Protein AF-A0A8B6XT94-F1 (afdb_monomer)

Secondary structure (DSSP, 8-state):
-----------HHHHHS-HHHHHHHHHHTT-HHHHHHHHHT-S-HHHHHHHHHHHHHHH-HHHHHHHHHHHHHTT---THHHHHHHHHHHHHHHHT-GGGGTTSHHHHHHHHHHHHTT--HHHHHHHHHTT-HHHHHHHHHHHHHH-TTSHHHHHHHTT--HHHHHHHHHHHTT-HHHHGGGTTTT---SS-TTTTTSSS---------------

pLDDT: mean 80.38, std 21.32, range [24.98, 96.88]

Nearest PDB structures (foldseek):
  7qpg-assembly1_S  TM=8.613E-01  e=1.460E-02  Homo sapiens
  7pnw-assembly1_R  TM=6.769E-01  e=3.705E-03  Mus musculus
  6nf8-assembly1_a  TM=6.973E-01  e=1.000E-02  Bos taurus
  8oir-assembly1_AR  TM=6.091E-01  e=3.534E-03  Homo sapiens
  5aj4-assembly1_Aa  TM=8.090E-01  e=3.263E-02  Sus scrofa

Solvent-accessible surface area (backbone atoms only — not comparable to full-atom values): 13016 Å² total; per-residue (Å²): 135,85,82,77,76,82,75,77,89,70,59,71,68,63,73,73,66,46,38,71,59,52,20,52,53,29,43,76,71,69,39,51,69,60,15,51,55,36,34,69,66,42,82,54,62,67,60,28,50,54,51,52,53,49,48,42,71,75,66,34,66,62,55,56,52,52,50,49,50,51,39,48,76,72,65,53,86,54,82,59,51,62,63,48,54,51,49,53,42,50,49,32,53,75,70,68,44,60,72,80,34,63,96,43,79,62,37,60,55,38,52,58,48,27,48,78,66,72,57,42,63,55,60,42,51,52,32,37,76,68,68,38,52,69,59,34,31,51,52,46,54,52,44,22,71,76,34,63,82,38,72,47,24,47,41,42,74,74,65,44,54,58,68,59,32,40,50,51,46,27,52,77,70,68,44,43,81,84,46,54,83,70,43,74,85,76,57,75,81,88,62,74,87,71,69,83,78,73,75,79,91,83,78,91,75,86,86,90,80,90,83,83,83,89,132

Radius of gyration: 23.68 Å; Cα contacts (8 Å, |Δi|>4): 136; chains: 1; bounding box: 64×61×61 Å

Mean predicted aligned error: 11.34 Å

Sequence (215 aa):
MSAFSPVPFICPVILDIGLPEIADVMKNTGLFIQAIICIKLIPDQILRKKKIERLLDEIGIEVILAKVEKDREQGIMDGHLGAIEEEVYNYVNKHNLFVSLNGSAHFDKMIGYLIRSQKINNLLLKTITSGNLKNAVELITLYASFYPKSLVAQKINEGLDAKHALLVYLQEQGLLAETKKYFTSHFKPDCDETSLIEGSFNNNNSHLFNLTETR

Structure (mmCIF, N/CA/C/O backbone):
data_AF-A0A8B6XT94-F1
#
_entry.id   AF-A0A8B6XT94-F1
#
loop_
_atom_site.group_PDB
_atom_site.id
_atom_site.type_symbol
_atom_site.label_atom_id
_atom_site.label_alt_id
_atom_site.label_comp_id
_atom_site.label_asym_id
_atom_site.label_entity_id
_atom_site.label_seq_id
_atom_site.pdbx_PDB_ins_code
_atom_site.Cartn_x
_atom_site.Cartn_y
_atom_site.Cartn_z
_atom_site.occupancy
_atom_site.B_iso_or_equiv
_atom_site.auth_seq_id
_atom_site.auth_comp_id
_atom_site.auth_asym_id
_atom_site.auth_atom_id
_atom_site.pdbx_PDB_model_num
ATOM 1 N N . MET A 1 1 ? -17.865 26.194 -9.252 1.00 36.84 1 MET A N 1
ATOM 2 C CA . MET A 1 1 ? -16.605 26.525 -9.952 1.00 36.84 1 MET A CA 1
ATOM 3 C C . MET A 1 1 ? -15.776 25.254 -10.008 1.00 36.84 1 MET A C 1
ATOM 5 O O . MET A 1 1 ? -15.329 24.788 -8.971 1.00 36.84 1 MET A O 1
ATOM 9 N N . SER A 1 2 ? -15.705 24.614 -11.174 1.00 36.41 2 SER A N 1
ATOM 10 C CA . SER A 1 2 ? -14.974 23.360 -11.375 1.00 36.41 2 SER A CA 1
ATOM 11 C C . SER A 1 2 ? -13.473 23.636 -11.420 1.00 36.41 2 SER A C 1
ATOM 13 O O . SER A 1 2 ? -13.008 24.368 -12.294 1.00 36.41 2 SER A O 1
ATOM 15 N N . ALA A 1 3 ? -12.721 23.058 -10.486 1.00 40.03 3 ALA A N 1
ATOM 16 C CA . ALA A 1 3 ? -11.268 23.066 -10.529 1.00 40.03 3 ALA A CA 1
ATOM 17 C C . ALA A 1 3 ? -10.806 22.206 -11.716 1.00 40.03 3 ALA A C 1
ATOM 19 O O . ALA A 1 3 ? -10.917 20.981 -11.688 1.00 40.03 3 ALA A O 1
ATOM 20 N N . PHE A 1 4 ? -10.321 22.852 -12.777 1.00 42.19 4 PHE A N 1
ATOM 21 C CA . PHE A 1 4 ? -9.558 22.172 -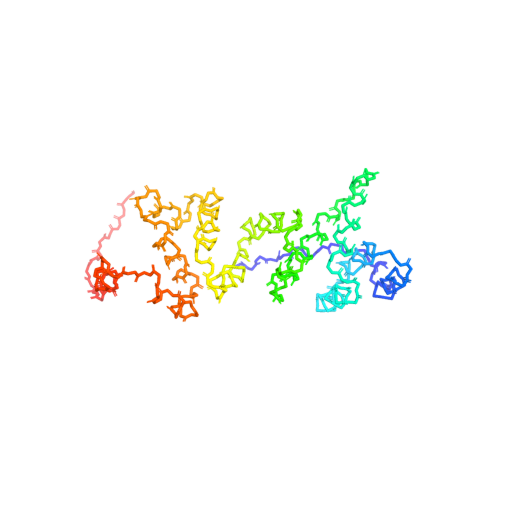13.816 1.00 42.19 4 PHE A CA 1
ATOM 22 C C . PHE A 1 4 ? -8.244 21.703 -13.191 1.00 42.19 4 PHE A C 1
ATOM 24 O O . PHE A 1 4 ? -7.403 22.513 -12.803 1.00 42.19 4 PHE A O 1
ATOM 31 N N . SER A 1 5 ? -8.087 20.387 -13.059 1.00 38.12 5 SER A N 1
ATOM 32 C CA . SER A 1 5 ? -6.786 19.789 -12.779 1.00 38.12 5 SER A CA 1
ATOM 33 C C . SER A 1 5 ? -5.865 20.103 -13.967 1.00 38.12 5 SER A C 1
ATOM 35 O O . SER A 1 5 ? -6.271 19.854 -15.107 1.00 38.12 5 SER A O 1
ATOM 37 N N . PRO A 1 6 ? -4.673 20.689 -13.755 1.00 43.44 6 PRO A N 1
ATOM 38 C CA . PRO A 1 6 ? -3.757 20.965 -14.849 1.00 43.44 6 PRO A CA 1
ATOM 39 C C . PRO A 1 6 ? -3.317 19.635 -15.460 1.00 43.44 6 PRO A C 1
ATOM 41 O O . PRO A 1 6 ? -2.676 18.815 -14.803 1.00 43.44 6 PRO A O 1
ATOM 44 N N . VAL A 1 7 ? -3.683 19.413 -16.724 1.00 52.72 7 VAL A N 1
ATOM 45 C CA . VAL A 1 7 ? -3.135 18.308 -17.510 1.00 52.72 7 VAL A CA 1
ATOM 46 C C . VAL A 1 7 ? -1.630 18.570 -17.617 1.00 52.72 7 VAL A C 1
ATOM 48 O O . VAL A 1 7 ? -1.251 19.661 -18.051 1.00 52.72 7 VAL A O 1
ATOM 51 N N . PRO A 1 8 ? -0.757 17.643 -17.187 1.00 56.25 8 PRO A N 1
ATOM 52 C CA . PRO A 1 8 ? 0.677 17.834 -17.344 1.00 56.25 8 PRO A CA 1
ATOM 53 C C . PRO A 1 8 ? 0.980 18.049 -18.831 1.00 56.25 8 PRO A C 1
ATOM 55 O O . PRO A 1 8 ? 0.456 17.326 -19.679 1.00 56.25 8 PRO A O 1
ATOM 58 N N . PHE A 1 9 ? 1.793 19.059 -19.154 1.00 52.97 9 PHE A N 1
ATOM 59 C CA . PHE A 1 9 ? 2.273 19.289 -20.517 1.00 52.97 9 PHE A CA 1
ATOM 60 C C . PHE A 1 9 ? 3.127 18.088 -20.941 1.00 52.97 9 PHE A C 1
ATOM 62 O O . PHE A 1 9 ? 4.313 18.008 -20.629 1.00 52.97 9 PHE A O 1
ATOM 69 N N . ILE A 1 10 ? 2.510 17.120 -21.617 1.00 63.28 10 ILE A N 1
ATOM 70 C CA . ILE A 1 10 ? 3.210 15.986 -22.215 1.00 63.28 10 ILE A CA 1
ATOM 71 C C . ILE A 1 10 ? 3.765 16.467 -23.556 1.00 63.28 10 ILE A C 1
ATOM 73 O O . ILE A 1 10 ? 3.026 16.991 -24.389 1.00 63.28 10 ILE A O 1
ATOM 77 N N . CYS A 1 11 ? 5.079 16.327 -23.746 1.00 67.56 11 CYS A N 1
ATOM 78 C CA . CYS A 1 11 ? 5.745 16.673 -24.998 1.00 67.56 11 CYS A CA 1
ATOM 79 C C . CYS A 1 11 ? 5.080 15.914 -26.164 1.00 67.56 11 CYS A C 1
ATOM 81 O O . CYS A 1 11 ? 4.986 14.689 -26.076 1.00 67.56 11 CYS A O 1
ATOM 83 N N . PRO A 1 12 ? 4.660 16.584 -27.255 1.00 68.44 12 PRO A N 1
ATOM 84 C CA . PRO A 1 12 ? 4.011 15.926 -28.393 1.00 68.44 12 PRO A CA 1
ATOM 85 C C . PRO A 1 12 ? 4.815 14.745 -28.950 1.00 68.44 12 PRO A C 1
ATOM 87 O O . PRO A 1 12 ? 4.248 13.713 -29.276 1.00 68.44 12 PRO A O 1
ATOM 90 N N . VAL A 1 13 ? 6.148 14.842 -28.930 1.00 70.06 13 VAL A N 1
ATOM 91 C CA . VAL A 1 13 ? 7.054 13.769 -29.370 1.00 70.06 13 VAL A CA 1
ATOM 92 C C . VAL A 1 13 ? 6.877 12.483 -28.550 1.00 70.06 13 VAL A C 1
ATOM 94 O O . VAL A 1 13 ? 6.977 11.388 -29.088 1.00 70.06 13 VAL A O 1
ATOM 97 N N . ILE A 1 14 ? 6.577 12.587 -27.252 1.00 67.19 14 ILE A N 1
ATOM 98 C CA . ILE A 1 14 ? 6.359 11.422 -26.378 1.00 67.19 14 ILE A CA 1
ATOM 99 C C . ILE A 1 14 ? 5.066 10.680 -26.755 1.00 67.19 14 ILE A C 1
ATOM 101 O O . ILE A 1 14 ? 4.984 9.467 -26.564 1.00 67.19 14 ILE A O 1
ATOM 105 N N . LEU A 1 15 ? 4.076 11.382 -27.317 1.00 67.25 15 LEU A N 1
ATOM 106 C CA . LEU A 1 15 ? 2.819 10.783 -27.772 1.00 67.25 15 LEU A CA 1
ATOM 107 C C . LEU A 1 15 ? 3.019 9.902 -29.015 1.00 67.25 15 LEU A C 1
ATOM 109 O O . LEU A 1 15 ? 2.330 8.894 -29.152 1.00 67.25 15 LEU A O 1
ATOM 113 N N . ASP A 1 16 ? 3.998 10.236 -29.859 1.00 69.88 16 ASP A N 1
ATOM 114 C CA . ASP A 1 16 ? 4.249 9.564 -31.143 1.00 69.88 16 ASP A CA 1
ATOM 115 C C . ASP A 1 16 ? 5.273 8.414 -31.057 1.00 69.88 16 ASP A C 1
ATOM 117 O O . ASP A 1 16 ? 5.429 7.638 -31.996 1.00 69.88 16 ASP A O 1
ATOM 121 N N . ILE A 1 17 ? 5.980 8.279 -29.931 1.00 79.25 17 ILE A N 1
ATOM 122 C CA . ILE A 1 17 ? 7.127 7.367 -29.770 1.00 79.25 17 ILE A CA 1
ATOM 123 C C . ILE A 1 17 ? 6.737 5.884 -29.575 1.00 79.25 17 ILE A C 1
ATOM 125 O O . ILE A 1 17 ? 7.600 5.010 -29.653 1.00 79.25 17 ILE A O 1
ATOM 129 N N . GLY A 1 18 ? 5.462 5.567 -29.327 1.00 85.12 18 GLY A N 1
ATOM 130 C CA . GLY A 1 18 ? 5.051 4.189 -29.016 1.00 85.12 18 GLY A CA 1
ATOM 131 C C . GLY A 1 18 ? 5.562 3.729 -27.644 1.00 85.12 18 GLY A C 1
ATOM 132 O O . GLY A 1 18 ? 6.250 2.717 -27.502 1.00 85.12 18 GLY A O 1
ATOM 133 N N . LEU A 1 19 ? 5.258 4.507 -26.595 1.00 89.50 19 LEU A N 1
ATOM 134 C CA . LEU A 1 19 ? 5.614 4.166 -25.209 1.00 89.50 19 LEU A CA 1
ATOM 135 C C . LEU A 1 19 ? 5.183 2.750 -24.778 1.00 89.50 19 LEU A C 1
ATOM 137 O O . LEU A 1 19 ? 5.962 2.100 -24.073 1.00 89.50 19 LEU A O 1
ATOM 141 N N . PRO A 1 20 ? 3.984 2.248 -25.150 1.00 89.69 20 PRO A N 1
ATOM 142 C CA . PRO A 1 20 ? 3.590 0.884 -24.823 1.00 89.69 20 PRO A CA 1
ATOM 143 C C . PRO A 1 20 ? 4.570 -0.168 -25.349 1.00 89.69 20 PRO A C 1
ATOM 145 O O . PRO A 1 20 ? 4.887 -1.102 -24.613 1.00 89.69 20 PRO A O 1
ATOM 148 N N . GLU A 1 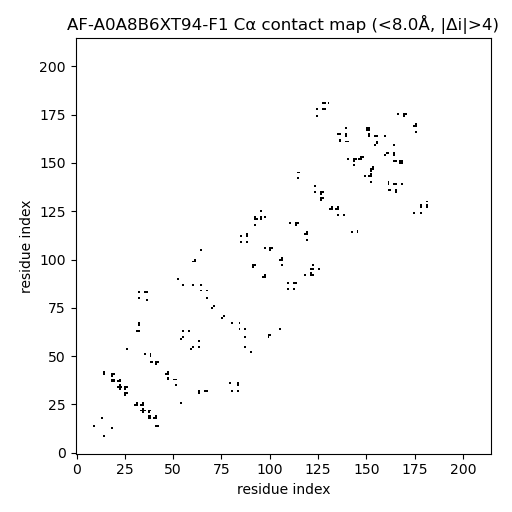21 ? 5.033 -0.022 -26.586 1.00 91.19 21 GLU A N 1
ATOM 149 C CA . GLU A 1 21 ? 5.930 -0.952 -27.269 1.00 91.19 21 GLU A CA 1
ATOM 150 C C . GLU A 1 21 ? 7.338 -0.879 -26.673 1.00 91.19 21 GLU A C 1
ATOM 152 O O . GLU A 1 21 ? 7.949 -1.909 -26.389 1.00 91.19 21 GLU A O 1
ATOM 157 N N . ILE A 1 22 ? 7.829 0.333 -26.396 1.00 91.69 22 ILE A N 1
ATOM 158 C CA . ILE A 1 22 ? 9.127 0.540 -25.738 1.00 91.69 22 ILE A CA 1
ATOM 159 C C . ILE A 1 22 ? 9.145 -0.099 -24.353 1.00 91.69 22 ILE A C 1
ATOM 161 O O . ILE A 1 22 ? 10.112 -0.777 -24.002 1.00 91.69 22 ILE A O 1
ATOM 165 N N . ALA A 1 23 ? 8.074 0.072 -23.577 1.00 92.38 23 ALA A N 1
ATOM 166 C CA . ALA A 1 23 ? 7.968 -0.556 -22.269 1.00 92.38 23 ALA A CA 1
ATOM 167 C C . ALA A 1 23 ? 8.015 -2.088 -22.359 1.00 92.38 23 ALA A C 1
ATOM 169 O O . ALA A 1 23 ? 8.659 -2.726 -21.527 1.00 92.38 23 ALA A O 1
ATOM 170 N N . ASP A 1 24 ? 7.383 -2.684 -23.376 1.00 91.19 24 ASP A N 1
ATOM 171 C CA . ASP A 1 24 ? 7.423 -4.134 -23.581 1.00 91.19 24 ASP A CA 1
ATOM 172 C C . ASP A 1 24 ? 8.838 -4.607 -23.960 1.00 91.19 24 ASP A C 1
ATOM 174 O O . ASP A 1 24 ? 9.301 -5.625 -23.443 1.00 91.19 24 ASP A O 1
ATOM 178 N N . VAL A 1 25 ? 9.565 -3.849 -24.790 1.00 92.88 25 VAL A N 1
ATOM 179 C CA . VAL A 1 25 ? 10.976 -4.132 -25.108 1.00 92.88 25 VAL A CA 1
ATOM 180 C C . VAL A 1 25 ? 11.849 -4.046 -23.855 1.00 92.88 25 VAL A C 1
ATOM 182 O O . VAL A 1 25 ? 12.619 -4.966 -23.590 1.00 92.88 25 VAL A O 1
ATOM 185 N N . MET A 1 26 ? 11.708 -2.985 -23.055 1.00 92.88 26 MET A N 1
ATOM 186 C CA . MET A 1 26 ? 12.453 -2.807 -21.802 1.00 92.88 26 MET A CA 1
ATOM 187 C C . MET A 1 26 ? 12.161 -3.919 -20.794 1.00 92.88 26 MET A C 1
ATOM 189 O O . MET A 1 26 ? 13.074 -4.444 -20.161 1.00 92.88 26 MET A O 1
ATOM 193 N N . LYS A 1 27 ? 10.896 -4.333 -20.675 1.00 92.56 27 LYS A N 1
ATOM 194 C CA . LYS A 1 27 ? 10.513 -5.485 -19.857 1.00 92.56 27 LYS A CA 1
ATOM 195 C C . LYS A 1 27 ? 11.252 -6.745 -20.313 1.00 92.56 27 LYS A C 1
ATOM 197 O O . LYS A 1 27 ? 11.853 -7.428 -19.490 1.00 92.56 27 LYS A O 1
ATOM 202 N N . ASN A 1 28 ? 11.243 -7.032 -21.615 1.00 89.88 28 ASN A N 1
ATOM 203 C CA . ASN A 1 28 ? 11.851 -8.243 -22.171 1.00 89.88 28 ASN A CA 1
ATOM 204 C C . ASN A 1 28 ? 13.384 -8.271 -22.033 1.00 89.88 28 ASN A C 1
ATOM 206 O O . ASN A 1 28 ? 13.976 -9.346 -22.071 1.00 89.88 28 ASN A O 1
ATOM 210 N N . THR A 1 29 ? 14.030 -7.117 -21.848 1.00 90.25 29 THR A N 1
ATOM 211 C CA . THR A 1 29 ? 15.477 -7.007 -21.595 1.00 90.25 29 THR A CA 1
ATOM 212 C C . THR A 1 29 ? 15.840 -6.921 -20.108 1.00 90.25 29 THR A C 1
ATOM 214 O O . THR A 1 29 ? 17.018 -6.796 -19.776 1.00 90.25 29 THR A O 1
ATOM 217 N N . GLY A 1 30 ? 14.863 -7.008 -19.197 1.00 86.81 30 GLY A N 1
ATOM 218 C CA . GLY A 1 30 ? 15.088 -6.954 -17.748 1.00 86.81 30 GLY A CA 1
ATOM 219 C C . GLY A 1 30 ? 15.188 -5.539 -17.161 1.00 86.81 30 GLY A C 1
ATOM 220 O O . GLY A 1 30 ? 15.526 -5.375 -15.988 1.00 86.81 30 GLY A O 1
ATOM 221 N N . LEU A 1 31 ? 14.882 -4.502 -17.946 1.00 89.44 31 LEU A N 1
ATOM 222 C CA . LEU A 1 31 ? 14.872 -3.097 -17.527 1.00 89.44 31 LEU A CA 1
ATOM 223 C C . LEU A 1 31 ? 13.512 -2.714 -16.918 1.00 89.44 31 LEU A C 1
ATOM 225 O O . LEU A 1 31 ? 12.793 -1.857 -17.431 1.00 89.44 31 LEU A O 1
ATOM 229 N N . PHE A 1 32 ? 13.126 -3.382 -15.827 1.00 90.25 32 PHE A N 1
ATOM 230 C CA . PHE A 1 32 ? 11.773 -3.276 -15.260 1.00 90.25 32 PHE A CA 1
ATOM 231 C C . PHE A 1 32 ? 11.435 -1.881 -14.725 1.00 90.25 32 PHE A C 1
ATOM 233 O O . PHE A 1 32 ? 10.319 -1.405 -14.914 1.00 90.25 32 PHE A O 1
ATOM 240 N N . ILE A 1 33 ? 12.395 -1.205 -14.092 1.00 88.69 33 ILE A N 1
ATOM 241 C CA . ILE A 1 33 ? 12.206 0.154 -13.565 1.00 88.69 33 ILE A CA 1
ATOM 242 C C . ILE A 1 33 ? 11.914 1.119 -14.713 1.00 88.69 33 ILE A C 1
ATOM 244 O O . ILE A 1 33 ? 10.926 1.849 -14.681 1.00 88.69 33 ILE A O 1
ATOM 248 N N . GLN A 1 34 ? 12.717 1.049 -15.774 1.00 90.06 34 GLN A N 1
ATOM 249 C CA . GLN A 1 34 ? 12.553 1.861 -16.973 1.00 90.06 34 GLN A CA 1
ATOM 250 C C . GLN A 1 34 ? 11.237 1.529 -17.687 1.00 90.06 34 GLN A C 1
ATOM 252 O O . GLN A 1 34 ? 10.529 2.443 -18.104 1.00 90.06 34 GLN A O 1
ATOM 257 N N . ALA A 1 35 ? 10.850 0.250 -17.741 1.00 92.44 35 ALA A N 1
ATOM 258 C CA . ALA A 1 35 ? 9.556 -0.158 -18.277 1.00 92.44 35 ALA A CA 1
ATOM 259 C C . ALA A 1 35 ? 8.391 0.495 -17.510 1.00 92.44 35 ALA A C 1
ATOM 261 O O . ALA A 1 35 ? 7.494 1.054 -18.140 1.00 92.44 35 ALA A O 1
ATOM 262 N N . ILE A 1 36 ? 8.414 0.503 -16.168 1.00 91.00 36 ILE A N 1
ATOM 263 C CA . ILE A 1 36 ? 7.377 1.177 -15.361 1.00 91.00 36 ILE A CA 1
ATOM 264 C C . ILE A 1 36 ? 7.375 2.681 -15.627 1.00 91.00 36 ILE A C 1
ATOM 266 O O . ILE A 1 36 ? 6.301 3.255 -15.802 1.00 91.00 36 ILE A O 1
ATOM 270 N N . ILE A 1 37 ? 8.543 3.323 -15.703 1.00 89.62 37 ILE A N 1
ATOM 271 C CA . ILE A 1 37 ? 8.646 4.759 -16.009 1.00 89.62 37 ILE A CA 1
ATOM 272 C C . ILE A 1 37 ? 7.991 5.060 -17.361 1.00 89.62 37 ILE A C 1
ATOM 274 O O . ILE A 1 37 ? 7.124 5.930 -17.437 1.00 89.62 37 ILE A O 1
ATOM 278 N N . CYS A 1 38 ? 8.318 4.294 -18.406 1.00 90.31 38 CYS A N 1
ATOM 279 C CA . CYS A 1 38 ? 7.701 4.435 -19.725 1.00 90.31 38 CYS A CA 1
ATOM 280 C C . CYS A 1 38 ? 6.182 4.237 -19.675 1.00 90.31 38 CYS A C 1
ATOM 282 O O . CYS A 1 38 ? 5.442 5.035 -20.249 1.00 90.31 38 CYS A O 1
ATOM 284 N N . ILE A 1 39 ? 5.698 3.226 -18.945 1.00 91.50 39 ILE A N 1
ATOM 285 C CA . ILE A 1 39 ? 4.259 2.991 -18.778 1.00 91.50 39 ILE A CA 1
ATOM 286 C C . ILE A 1 39 ? 3.593 4.176 -18.068 1.00 91.50 39 ILE A C 1
ATOM 288 O O . ILE A 1 39 ? 2.505 4.591 -18.464 1.00 91.50 39 ILE A O 1
ATOM 292 N N . LYS A 1 40 ? 4.235 4.772 -17.053 1.00 88.75 40 LYS A N 1
ATOM 293 C CA . LYS A 1 40 ? 3.684 5.926 -16.322 1.00 88.75 40 LYS A CA 1
ATOM 294 C C . LYS A 1 40 ? 3.529 7.174 -17.193 1.00 88.75 40 LYS A C 1
ATOM 296 O O . LYS A 1 40 ? 2.646 7.983 -16.912 1.00 88.75 40 LYS A O 1
ATOM 301 N N . LEU A 1 41 ? 4.324 7.299 -18.255 1.00 88.25 41 LEU A N 1
ATOM 302 C CA . LEU A 1 41 ? 4.227 8.388 -19.229 1.00 88.25 41 LEU A CA 1
ATOM 303 C C . LEU A 1 41 ? 3.101 8.191 -20.259 1.00 88.25 41 LEU A C 1
ATOM 305 O O . LEU A 1 41 ? 2.771 9.138 -20.970 1.00 88.25 41 LEU A O 1
ATOM 309 N N . ILE A 1 42 ? 2.477 7.006 -20.330 1.00 88.81 42 ILE A N 1
ATOM 310 C CA . ILE A 1 42 ? 1.336 6.757 -21.223 1.00 88.81 42 ILE A CA 1
ATOM 311 C C . ILE A 1 42 ? 0.170 7.671 -20.805 1.00 88.81 42 ILE A C 1
ATOM 313 O O . ILE A 1 42 ? -0.265 7.581 -19.653 1.00 88.81 42 ILE A O 1
ATOM 317 N N . PRO A 1 43 ? -0.378 8.516 -21.702 1.00 85.75 43 PRO A N 1
ATOM 318 C CA . PRO A 1 43 ? -1.466 9.440 -21.365 1.00 85.75 43 PRO A CA 1
ATOM 319 C C . PRO A 1 43 ? -2.767 8.726 -20.993 1.00 85.75 43 PRO A C 1
ATOM 321 O O . PRO A 1 43 ? -3.457 9.139 -20.057 1.00 85.75 43 PRO A O 1
ATOM 324 N N . ASP A 1 44 ? -3.083 7.639 -21.705 1.00 88.62 44 ASP A N 1
ATOM 325 C CA . ASP A 1 44 ? -4.258 6.809 -21.448 1.00 88.62 44 ASP A CA 1
ATOM 326 C C . ASP A 1 44 ? -4.135 6.129 -20.079 1.00 88.62 44 ASP A C 1
ATOM 328 O O . ASP A 1 44 ? -3.334 5.214 -19.867 1.00 88.62 44 ASP A O 1
ATOM 332 N N . GLN A 1 45 ? -4.965 6.581 -19.139 1.00 88.88 45 GLN A N 1
ATOM 333 C CA . GLN A 1 45 ? -4.953 6.099 -17.763 1.00 88.88 45 GLN A CA 1
ATOM 334 C C . GLN A 1 45 ? -5.376 4.631 -17.642 1.00 88.88 45 GLN A C 1
ATOM 336 O O . GLN A 1 45 ? -4.855 3.916 -16.782 1.00 88.88 45 GLN A O 1
ATOM 341 N N . ILE A 1 46 ? -6.315 4.182 -18.481 1.00 91.12 46 ILE A N 1
ATOM 342 C CA . ILE A 1 46 ? -6.847 2.817 -18.454 1.00 91.12 46 ILE A CA 1
ATOM 343 C C . ILE A 1 46 ? -5.770 1.867 -18.967 1.00 91.12 46 ILE A C 1
ATOM 345 O O . ILE A 1 46 ? -5.454 0.872 -18.308 1.00 91.12 46 ILE A O 1
ATOM 349 N N . LEU A 1 47 ? -5.163 2.206 -20.106 1.00 91.00 47 LEU A N 1
ATOM 350 C CA . LEU A 1 47 ? -4.066 1.431 -20.676 1.00 91.00 47 LEU A CA 1
ATOM 351 C C . LEU A 1 47 ? -2.863 1.387 -19.731 1.00 91.00 47 LEU A C 1
ATOM 353 O O . LEU A 1 47 ? -2.326 0.307 -19.481 1.00 91.00 47 LEU A O 1
ATOM 357 N N . ARG A 1 48 ? -2.479 2.536 -19.164 1.00 91.94 48 ARG A N 1
ATOM 358 C CA . ARG A 1 48 ? -1.394 2.647 -18.183 1.00 91.94 48 ARG A CA 1
ATOM 359 C C . ARG A 1 48 ? -1.617 1.711 -17.002 1.00 91.94 48 ARG A C 1
ATOM 361 O O . ARG A 1 48 ? -0.754 0.889 -16.710 1.00 91.94 48 ARG A O 1
ATOM 368 N N . LYS A 1 49 ? -2.788 1.783 -16.362 1.00 91.19 49 LYS A N 1
ATOM 369 C CA . LYS A 1 49 ? -3.126 0.923 -15.222 1.00 91.19 49 LYS A CA 1
ATOM 370 C C . LYS A 1 49 ? -3.059 -0.556 -15.601 1.00 91.19 49 LYS A C 1
ATOM 372 O O . LYS A 1 49 ? -2.390 -1.325 -14.922 1.00 91.19 49 LYS A O 1
ATOM 377 N N . LYS A 1 50 ? -3.669 -0.936 -16.727 1.00 93.56 50 LYS A N 1
ATOM 378 C CA . LYS A 1 50 ? -3.652 -2.318 -17.225 1.00 93.56 50 LYS A CA 1
ATOM 379 C C . LYS A 1 50 ? -2.231 -2.830 -17.483 1.00 93.56 50 LYS A C 1
ATOM 381 O O . LYS A 1 50 ? -1.946 -3.991 -17.205 1.00 93.56 50 LYS A O 1
ATOM 386 N N . LYS A 1 51 ? -1.343 -1.990 -18.023 1.00 93.19 51 LYS A N 1
ATOM 387 C CA . LYS A 1 51 ? 0.055 -2.363 -18.274 1.00 93.19 51 LYS A CA 1
ATOM 388 C C . LYS A 1 51 ? 0.877 -2.485 -16.991 1.00 93.19 51 LYS A C 1
ATOM 390 O O . LYS A 1 51 ? 1.661 -3.422 -16.904 1.00 93.19 51 LYS A O 1
ATOM 395 N N . ILE A 1 52 ? 0.681 -1.603 -16.007 1.00 92.06 52 ILE A N 1
ATOM 396 C CA . ILE A 1 52 ? 1.337 -1.723 -14.691 1.00 92.06 52 ILE A CA 1
ATOM 397 C C . ILE A 1 52 ? 0.914 -3.026 -14.009 1.00 92.06 52 ILE A C 1
ATOM 399 O O . ILE A 1 52 ? 1.775 -3.782 -13.573 1.00 92.06 52 ILE A O 1
ATOM 403 N N . GLU A 1 53 ? -0.390 -3.313 -13.968 1.00 93.44 53 GLU A N 1
ATOM 404 C CA . GLU A 1 53 ? -0.921 -4.544 -13.363 1.00 93.44 53 GLU A CA 1
ATOM 405 C C . GLU A 1 53 ? -0.333 -5.786 -14.045 1.00 93.44 53 GLU A C 1
ATOM 407 O O . GLU A 1 53 ? 0.252 -6.632 -13.376 1.00 93.44 53 GLU A O 1
ATOM 412 N N . ARG A 1 54 ? -0.353 -5.833 -15.385 1.00 93.19 54 ARG A N 1
ATOM 413 C CA . ARG A 1 54 ? 0.255 -6.931 -16.149 1.00 93.19 54 ARG A CA 1
ATOM 414 C C . ARG A 1 54 ? 1.749 -7.096 -15.864 1.00 93.19 54 ARG A C 1
ATOM 416 O O . ARG A 1 54 ? 2.218 -8.219 -15.736 1.00 93.19 54 ARG A O 1
ATOM 423 N N . LEU A 1 55 ? 2.504 -6.000 -15.799 1.00 92.69 55 LEU A N 1
ATOM 424 C CA . LEU A 1 55 ? 3.935 -6.063 -15.508 1.00 92.69 55 LEU A CA 1
ATOM 425 C C . LEU A 1 55 ? 4.185 -6.668 -14.120 1.00 92.69 55 LEU A C 1
ATOM 427 O O . LEU A 1 55 ? 5.068 -7.507 -13.971 1.00 92.69 55 LEU A O 1
ATOM 431 N N . LEU A 1 56 ? 3.407 -6.253 -13.119 1.00 92.94 56 LEU A N 1
ATOM 432 C CA . LEU A 1 56 ? 3.522 -6.757 -11.751 1.00 92.94 56 LEU A CA 1
ATOM 433 C C . LEU A 1 56 ? 3.124 -8.232 -11.650 1.00 92.94 56 LEU A C 1
ATOM 435 O O . LEU A 1 56 ? 3.773 -8.972 -10.914 1.00 92.94 56 LEU A O 1
ATOM 439 N N . ASP A 1 57 ? 2.124 -8.660 -12.421 1.00 92.00 57 ASP A N 1
ATOM 440 C CA . ASP A 1 57 ? 1.713 -10.064 -12.519 1.00 92.00 57 ASP A CA 1
ATOM 441 C C . ASP A 1 57 ? 2.776 -10.947 -13.186 1.00 92.00 57 ASP A C 1
ATOM 443 O O . ASP A 1 57 ? 3.021 -12.064 -12.739 1.00 92.00 57 ASP A O 1
ATOM 447 N N . GLU A 1 58 ? 3.412 -10.460 -14.256 1.00 87.25 58 GLU A N 1
ATOM 448 C CA . GLU A 1 58 ? 4.389 -11.233 -15.031 1.00 87.25 58 GLU A CA 1
ATOM 449 C C . GLU A 1 58 ? 5.774 -11.288 -14.371 1.00 87.25 58 GLU A C 1
ATOM 451 O O . GLU A 1 58 ? 6.433 -12.326 -14.414 1.00 87.25 58 GLU A O 1
ATOM 456 N N . ILE A 1 59 ? 6.239 -10.177 -13.792 1.00 88.56 59 ILE A N 1
ATOM 457 C CA . ILE A 1 59 ? 7.595 -10.059 -13.228 1.00 88.56 59 ILE A CA 1
ATOM 458 C C . ILE A 1 59 ? 7.625 -10.393 -11.734 1.00 88.56 59 ILE A C 1
ATOM 460 O O . ILE A 1 59 ? 8.612 -10.936 -11.239 1.00 88.56 59 ILE A O 1
ATOM 464 N N . GLY A 1 60 ? 6.546 -10.086 -11.015 1.00 87.88 60 GLY A N 1
ATOM 465 C CA . GLY A 1 60 ? 6.448 -10.274 -9.576 1.00 87.88 60 GLY A CA 1
ATOM 466 C C . GLY A 1 60 ? 6.808 -9.025 -8.766 1.00 87.88 60 GLY A C 1
ATOM 467 O O . GLY A 1 60 ? 7.752 -8.285 -9.056 1.00 87.88 60 GLY A O 1
ATOM 468 N N . ILE A 1 61 ? 6.039 -8.827 -7.695 1.00 92.06 61 ILE A N 1
ATOM 469 C CA . ILE A 1 61 ? 6.142 -7.709 -6.746 1.00 92.06 61 ILE A CA 1
ATOM 470 C C . ILE A 1 61 ? 7.545 -7.622 -6.124 1.00 92.06 61 ILE A C 1
ATOM 472 O O . ILE A 1 61 ? 8.157 -6.554 -6.113 1.00 92.06 61 ILE A O 1
ATOM 476 N N . GLU A 1 62 ? 8.068 -8.750 -5.641 1.00 90.38 62 GLU A N 1
ATOM 477 C CA . GLU A 1 62 ? 9.360 -8.818 -4.947 1.00 90.38 62 GLU A CA 1
ATOM 478 C C . GLU A 1 62 ? 10.531 -8.441 -5.859 1.00 90.38 62 GLU A C 1
ATOM 480 O O . GLU A 1 62 ? 11.440 -7.735 -5.434 1.00 90.38 62 GLU A O 1
ATOM 485 N N . VAL A 1 63 ? 10.489 -8.853 -7.130 1.00 90.62 63 VAL A N 1
ATOM 486 C CA . VAL A 1 63 ? 11.557 -8.582 -8.105 1.00 90.62 63 VAL A CA 1
ATOM 487 C C . VAL A 1 63 ? 11.679 -7.084 -8.369 1.00 90.62 63 VAL A C 1
ATOM 489 O O . VAL A 1 63 ? 12.785 -6.538 -8.379 1.00 90.62 63 VAL A O 1
ATOM 492 N N . ILE A 1 64 ? 10.546 -6.401 -8.552 1.00 92.50 64 ILE A N 1
ATOM 493 C CA . ILE A 1 64 ? 10.529 -4.957 -8.798 1.00 92.50 64 ILE A CA 1
ATOM 494 C C . ILE A 1 64 ? 11.011 -4.199 -7.559 1.00 92.50 64 ILE A C 1
ATOM 496 O O . ILE A 1 64 ? 11.854 -3.312 -7.687 1.00 92.50 64 ILE A O 1
ATOM 500 N N . LEU A 1 65 ? 10.547 -4.567 -6.363 1.00 93.50 65 LEU A N 1
ATOM 501 C CA . LEU A 1 65 ? 10.975 -3.914 -5.123 1.00 93.50 65 LEU A CA 1
ATOM 502 C C . LEU A 1 65 ? 12.457 -4.151 -4.809 1.00 93.50 65 LEU A C 1
ATOM 504 O O . LEU A 1 65 ? 13.163 -3.203 -4.468 1.00 93.50 65 LEU A O 1
ATOM 508 N N . ALA A 1 66 ? 12.960 -5.370 -5.017 1.00 91.50 66 ALA A N 1
ATOM 509 C CA . ALA A 1 66 ? 14.379 -5.681 -4.865 1.00 91.50 66 ALA A CA 1
ATOM 510 C C . ALA A 1 66 ? 15.244 -4.867 -5.837 1.00 91.50 66 ALA A C 1
ATOM 512 O O . ALA A 1 66 ? 16.327 -4.403 -5.480 1.00 91.50 66 ALA A O 1
ATOM 513 N N . LYS A 1 67 ? 14.761 -4.648 -7.065 1.00 90.62 67 LYS A N 1
ATOM 514 C CA . LYS A 1 67 ? 15.450 -3.798 -8.037 1.00 90.62 67 LYS A CA 1
ATOM 515 C C . LYS A 1 67 ? 15.442 -2.324 -7.619 1.00 90.62 67 LYS A C 1
ATOM 517 O O . LYS A 1 67 ? 16.479 -1.680 -7.742 1.00 90.62 67 LYS A O 1
ATOM 522 N N . VAL A 1 68 ? 14.326 -1.813 -7.089 1.00 91.69 68 VAL A N 1
ATOM 523 C CA . VAL A 1 68 ? 14.254 -0.451 -6.528 1.00 91.69 68 VAL A CA 1
ATOM 524 C C . VAL A 1 68 ? 15.275 -0.268 -5.406 1.00 91.69 68 VAL A C 1
ATOM 526 O O . VAL A 1 68 ? 15.991 0.733 -5.394 1.00 91.69 68 VAL A O 1
ATOM 529 N N . GLU A 1 69 ? 15.372 -1.223 -4.479 1.00 91.00 69 GLU A N 1
ATOM 530 C CA . GLU A 1 69 ? 16.318 -1.117 -3.365 1.00 91.00 69 GLU A CA 1
ATOM 531 C C . GLU A 1 69 ? 17.768 -1.196 -3.856 1.00 91.00 69 GLU A C 1
ATOM 533 O O . GLU A 1 69 ? 18.584 -0.355 -3.489 1.00 91.00 69 GLU A O 1
ATOM 538 N N . LYS A 1 70 ? 18.066 -2.113 -4.784 1.00 90.75 70 LYS A N 1
ATOM 539 C CA . LYS A 1 70 ? 19.388 -2.209 -5.412 1.00 90.75 70 LYS A CA 1
ATOM 540 C C . LYS A 1 70 ? 19.803 -0.906 -6.100 1.00 90.75 70 LYS A C 1
ATOM 542 O O . LYS A 1 70 ? 20.954 -0.498 -5.985 1.00 90.75 70 LYS A O 1
ATOM 547 N N . ASP A 1 71 ? 18.890 -0.252 -6.814 1.00 88.62 71 ASP A N 1
ATOM 548 C CA . ASP A 1 71 ? 19.190 1.012 -7.493 1.00 88.62 71 ASP A CA 1
ATOM 549 C C . ASP A 1 71 ? 19.488 2.126 -6.469 1.00 88.62 71 ASP A C 1
ATOM 551 O O . ASP A 1 71 ? 20.434 2.895 -6.653 1.00 88.62 71 ASP A O 1
ATOM 555 N N . ARG A 1 72 ? 18.776 2.153 -5.331 1.00 88.19 72 ARG A N 1
ATOM 556 C CA . ARG A 1 72 ? 19.074 3.066 -4.211 1.00 88.19 72 ARG A CA 1
ATOM 557 C C . ARG A 1 72 ? 20.433 2.786 -3.571 1.00 88.19 72 ARG A C 1
ATOM 559 O O . ARG A 1 72 ? 21.190 3.724 -3.337 1.00 88.19 72 ARG A O 1
ATOM 566 N N . GLU A 1 73 ? 20.757 1.522 -3.312 1.00 89.25 73 GLU A N 1
ATOM 567 C CA . GLU A 1 73 ? 22.052 1.103 -2.752 1.00 89.25 73 GLU A CA 1
ATOM 568 C C . GLU A 1 73 ? 23.223 1.481 -3.666 1.00 89.25 73 GLU A C 1
ATOM 570 O O . GLU A 1 73 ? 24.304 1.831 -3.195 1.00 89.25 73 GLU A O 1
ATOM 575 N N . GLN A 1 74 ? 22.999 1.466 -4.981 1.00 89.38 74 GLN A N 1
ATOM 576 C CA . GLN A 1 74 ? 23.968 1.903 -5.987 1.00 89.38 74 GLN A CA 1
ATOM 577 C C . GLN A 1 74 ? 24.080 3.431 -6.109 1.00 89.38 74 GLN A C 1
ATOM 579 O O . GLN A 1 74 ? 24.839 3.925 -6.943 1.00 89.38 74 GLN A O 1
ATOM 584 N N . GLY A 1 75 ? 23.347 4.191 -5.291 1.00 84.25 75 GLY A N 1
ATOM 585 C CA . GLY A 1 75 ? 23.361 5.651 -5.305 1.00 84.25 75 GLY A CA 1
ATOM 586 C C . GLY A 1 75 ? 22.629 6.260 -6.501 1.00 84.25 75 GLY A C 1
ATOM 587 O O . GLY A 1 75 ? 22.847 7.431 -6.815 1.00 84.25 75 GLY A O 1
ATOM 588 N N . ILE A 1 76 ? 21.766 5.496 -7.183 1.00 82.38 76 ILE A N 1
ATOM 589 C CA . ILE A 1 76 ? 20.919 6.030 -8.250 1.00 82.38 76 ILE A CA 1
ATOM 590 C C . ILE A 1 76 ? 19.834 6.889 -7.595 1.00 82.38 76 ILE A C 1
ATOM 592 O O . ILE A 1 76 ? 18.840 6.395 -7.066 1.00 82.38 76 ILE A O 1
ATOM 596 N N . MET A 1 77 ? 20.029 8.205 -7.644 1.00 72.19 77 MET A N 1
ATOM 597 C CA . MET A 1 77 ? 19.085 9.196 -7.123 1.00 72.19 77 MET A CA 1
ATOM 598 C C . MET A 1 77 ? 18.003 9.514 -8.160 1.00 72.19 77 MET A C 1
ATOM 600 O O . MET A 1 77 ? 17.854 10.654 -8.597 1.00 72.19 77 MET A O 1
ATOM 604 N N . ASP A 1 78 ? 17.265 8.491 -8.587 1.00 77.00 78 ASP A N 1
ATOM 605 C CA . ASP A 1 78 ? 16.130 8.659 -9.491 1.00 77.00 78 ASP A CA 1
ATOM 606 C C . ASP A 1 78 ? 14.855 8.972 -8.684 1.00 77.00 78 ASP A C 1
ATOM 608 O O . ASP A 1 78 ? 14.369 8.166 -7.883 1.00 77.00 78 ASP A O 1
ATOM 612 N N . GLY A 1 79 ? 14.299 10.168 -8.909 1.00 79.69 79 GLY A N 1
ATOM 613 C CA . GLY A 1 79 ? 13.070 10.641 -8.266 1.00 79.69 79 GLY A CA 1
ATOM 614 C C . GLY A 1 79 ? 11.834 9.789 -8.580 1.00 79.69 79 GLY A C 1
ATOM 615 O O . GLY A 1 79 ? 10.842 9.853 -7.853 1.00 79.69 79 GLY A O 1
ATOM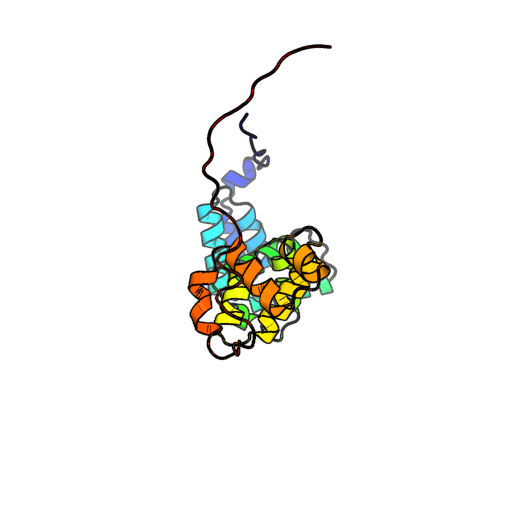 616 N N . HIS A 1 80 ? 11.884 8.949 -9.617 1.00 85.81 80 HIS A N 1
ATOM 617 C CA . HIS A 1 80 ? 10.806 8.033 -9.968 1.00 85.81 80 HIS A CA 1
ATOM 618 C C . HIS A 1 80 ? 10.759 6.782 -9.085 1.00 85.81 80 HIS A C 1
ATOM 620 O O . HIS A 1 80 ? 9.686 6.193 -8.964 1.00 85.81 80 HIS A O 1
ATOM 626 N N . LEU A 1 81 ? 11.854 6.393 -8.417 1.00 88.19 81 LEU A N 1
ATOM 627 C CA . LEU A 1 81 ? 11.913 5.154 -7.625 1.00 88.19 81 LEU A CA 1
ATOM 628 C C . LEU A 1 81 ? 10.873 5.119 -6.501 1.00 88.19 81 LEU A C 1
ATOM 630 O O . LEU A 1 81 ? 10.208 4.103 -6.307 1.00 88.19 81 LEU A O 1
ATOM 634 N N . GLY A 1 82 ? 10.680 6.239 -5.795 1.00 89.88 82 GLY A N 1
ATOM 635 C CA . GLY A 1 82 ? 9.621 6.355 -4.787 1.00 89.88 82 GLY A CA 1
ATOM 636 C C . GLY A 1 82 ? 8.232 6.186 -5.403 1.00 89.88 82 GLY A C 1
ATOM 637 O O . GLY A 1 82 ? 7.427 5.393 -4.929 1.00 89.88 82 GLY A O 1
ATOM 638 N N . ALA A 1 83 ? 7.981 6.846 -6.534 1.00 89.94 83 ALA A N 1
ATOM 639 C CA . ALA A 1 83 ? 6.703 6.752 -7.228 1.00 89.94 83 ALA A CA 1
ATOM 640 C C . ALA A 1 83 ? 6.431 5.355 -7.818 1.00 89.94 83 ALA A C 1
ATOM 642 O O . ALA A 1 83 ? 5.276 5.038 -8.086 1.00 89.94 83 ALA A O 1
ATOM 643 N N . ILE A 1 84 ? 7.459 4.546 -8.083 1.00 91.56 84 ILE A N 1
ATOM 644 C CA . ILE A 1 84 ? 7.320 3.147 -8.512 1.00 91.56 84 ILE A CA 1
ATOM 645 C C . ILE A 1 84 ? 6.963 2.273 -7.314 1.00 91.56 84 ILE A C 1
ATOM 647 O O . ILE A 1 84 ? 6.006 1.509 -7.384 1.00 91.56 84 ILE A O 1
ATOM 651 N N . GLU A 1 85 ? 7.687 2.422 -6.206 1.00 93.75 85 GLU A N 1
ATOM 652 C CA . GLU A 1 85 ? 7.423 1.699 -4.961 1.00 93.75 85 GLU A CA 1
ATOM 653 C C . GLU A 1 85 ? 5.976 1.919 -4.477 1.00 93.75 85 GLU A C 1
ATOM 655 O O . GLU A 1 85 ? 5.272 0.966 -4.146 1.00 93.75 85 GLU A O 1
ATOM 660 N N . GLU A 1 86 ? 5.479 3.155 -4.546 1.00 93.75 86 GLU A N 1
ATOM 661 C CA . GLU A 1 86 ? 4.084 3.475 -4.226 1.00 93.75 86 GLU A CA 1
ATOM 662 C C . GLU A 1 86 ? 3.066 2.803 -5.163 1.00 93.75 86 GLU A C 1
ATOM 664 O O . GLU A 1 86 ? 1.996 2.390 -4.709 1.00 93.75 86 GLU A O 1
ATOM 669 N N . GLU A 1 87 ? 3.368 2.660 -6.459 1.00 93.06 87 GLU A N 1
ATOM 670 C CA . GLU A 1 87 ? 2.499 1.925 -7.393 1.00 93.06 87 GLU A CA 1
ATOM 671 C C . GLU A 1 87 ? 2.440 0.440 -7.046 1.00 93.06 87 GLU A C 1
ATOM 673 O O . GLU A 1 87 ? 1.358 -0.150 -7.045 1.00 93.06 87 GLU A O 1
ATOM 678 N N . VAL A 1 88 ? 3.578 -0.151 -6.675 1.00 95.25 88 VAL A N 1
ATOM 679 C CA . VAL A 1 88 ? 3.622 -1.537 -6.202 1.00 95.25 88 VAL A CA 1
ATOM 680 C C . VAL A 1 88 ? 2.774 -1.692 -4.937 1.00 95.25 88 VAL A C 1
ATOM 682 O O . VAL A 1 88 ? 1.958 -2.608 -4.851 1.00 95.25 88 VAL A O 1
ATOM 685 N N . TYR A 1 89 ? 2.881 -0.771 -3.977 1.00 96.44 89 TYR A N 1
ATOM 686 C CA . TYR A 1 89 ? 2.060 -0.800 -2.762 1.00 96.44 89 TYR A CA 1
ATOM 687 C C . TYR A 1 89 ? 0.567 -0.618 -3.044 1.00 96.44 89 TYR A C 1
ATOM 689 O O . TYR A 1 89 ? -0.261 -1.312 -2.451 1.00 96.44 89 TYR A O 1
ATOM 697 N N . ASN A 1 90 ? 0.200 0.258 -3.982 1.00 95.44 90 ASN A N 1
ATOM 698 C CA . ASN A 1 90 ? -1.187 0.392 -4.426 1.00 95.44 90 ASN A CA 1
ATOM 699 C C . ASN A 1 90 ? -1.704 -0.899 -5.066 1.00 95.44 90 ASN A C 1
ATOM 701 O O . ASN A 1 90 ? -2.841 -1.292 -4.798 1.00 95.44 90 ASN A O 1
ATOM 705 N N . TYR A 1 91 ? -0.880 -1.568 -5.874 1.00 95.62 91 TYR A N 1
ATOM 706 C CA . TYR A 1 91 ? -1.213 -2.853 -6.477 1.00 95.62 91 TYR A CA 1
ATOM 707 C C . TYR A 1 91 ? -1.451 -3.928 -5.413 1.00 95.62 91 TYR A C 1
ATOM 709 O O . TYR A 1 91 ? -2.521 -4.540 -5.377 1.00 95.62 91 TYR A O 1
ATOM 717 N N . VAL A 1 92 ? -0.512 -4.083 -4.475 1.00 96.00 92 VAL A N 1
ATOM 718 C CA . VAL A 1 92 ? -0.624 -5.026 -3.353 1.00 96.00 92 VAL A CA 1
ATOM 719 C C . VAL A 1 92 ? -1.898 -4.774 -2.548 1.00 96.00 92 VAL A C 1
ATOM 721 O O . VAL A 1 92 ? -2.651 -5.711 -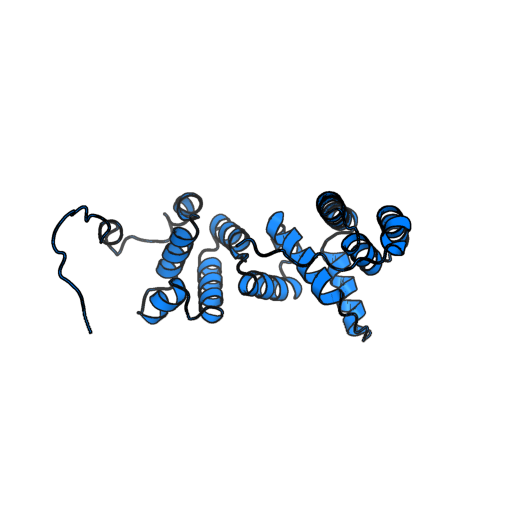2.277 1.00 96.00 92 VAL A O 1
ATOM 724 N N . ASN A 1 93 ? -2.179 -3.511 -2.220 1.00 96.88 93 ASN A N 1
ATOM 725 C CA . ASN A 1 93 ? -3.357 -3.123 -1.450 1.00 96.88 93 ASN A CA 1
ATOM 726 C C . ASN A 1 93 ? -4.667 -3.389 -2.204 1.00 96.88 93 ASN A C 1
ATOM 728 O O . ASN A 1 93 ? -5.635 -3.876 -1.623 1.00 96.88 93 ASN A O 1
ATOM 732 N N . LYS A 1 94 ? -4.709 -3.094 -3.508 1.00 95.25 94 LYS A N 1
ATOM 733 C CA . LYS A 1 94 ? -5.889 -3.307 -4.356 1.00 95.25 94 LYS A CA 1
ATOM 734 C C . LYS A 1 94 ? -6.217 -4.791 -4.533 1.00 95.25 94 LYS A C 1
ATOM 736 O O . LYS A 1 94 ? -7.391 -5.145 -4.578 1.00 95.25 94 LYS A O 1
ATOM 741 N N . HIS A 1 95 ? -5.198 -5.642 -4.629 1.00 94.62 95 HIS A N 1
ATOM 742 C CA . HIS A 1 95 ? -5.351 -7.078 -4.877 1.00 94.62 95 HIS A CA 1
ATOM 743 C C . HIS A 1 95 ? -5.259 -7.935 -3.599 1.00 94.62 95 HIS A C 1
ATOM 745 O O . HIS A 1 95 ? -5.308 -9.159 -3.675 1.00 94.62 95 HIS A O 1
ATOM 751 N N . ASN A 1 96 ? -5.172 -7.312 -2.416 1.00 92.88 96 ASN A N 1
ATOM 752 C CA . ASN A 1 96 ? -5.023 -7.980 -1.117 1.00 92.88 96 ASN A CA 1
ATOM 753 C C . ASN A 1 96 ? -3.812 -8.931 -1.032 1.00 92.88 96 ASN A C 1
ATOM 755 O O . ASN A 1 96 ? -3.846 -9.937 -0.318 1.00 92.88 96 ASN A O 1
ATOM 759 N N . LEU A 1 97 ? -2.722 -8.604 -1.731 1.00 94.19 97 LEU A N 1
ATOM 760 C CA . LEU A 1 97 ? -1.523 -9.442 -1.853 1.00 94.19 97 LEU A CA 1
ATOM 761 C C . LEU A 1 97 ? -0.518 -9.220 -0.713 1.00 94.19 97 LEU A C 1
ATOM 763 O O . LEU A 1 97 ? 0.670 -9.469 -0.877 1.00 94.19 97 LEU A O 1
ATOM 767 N N . PHE A 1 98 ? -0.968 -8.757 0.453 1.00 93.19 98 PHE A N 1
ATOM 768 C CA . PHE A 1 98 ? -0.110 -8.363 1.580 1.00 93.19 98 PHE A CA 1
ATOM 769 C C . PHE A 1 98 ? 0.875 -9.456 2.029 1.00 93.19 98 PHE A C 1
ATOM 771 O O . PHE A 1 98 ? 1.972 -9.149 2.482 1.00 93.19 98 PHE A O 1
ATOM 778 N N . VAL A 1 99 ? 0.502 -10.730 1.860 1.00 88.94 99 VAL A N 1
ATOM 779 C CA . VAL A 1 99 ? 1.347 -11.890 2.190 1.00 88.94 99 VAL A CA 1
ATOM 780 C C . VAL A 1 99 ? 2.636 -11.918 1.365 1.00 88.94 99 VAL A C 1
ATOM 782 O O . VAL A 1 99 ? 3.656 -12.337 1.895 1.00 88.94 99 VAL A O 1
ATOM 785 N N . SER A 1 100 ? 2.616 -11.412 0.124 1.00 88.38 100 SER A N 1
ATOM 786 C CA . SER A 1 100 ? 3.808 -11.334 -0.743 1.00 88.38 100 SER A CA 1
ATOM 787 C C . SER A 1 100 ? 4.918 -10.443 -0.184 1.00 88.38 100 SER A C 1
ATOM 789 O O . SER A 1 100 ? 6.056 -10.536 -0.612 1.00 88.38 100 SER A O 1
ATOM 791 N N . LEU A 1 101 ? 4.596 -9.568 0.771 1.00 89.94 101 LEU A N 1
ATOM 792 C CA . LEU A 1 101 ? 5.574 -8.695 1.410 1.00 89.94 101 LEU A CA 1
ATOM 793 C C . LEU A 1 101 ? 5.848 -9.085 2.861 1.00 89.94 101 LEU A C 1
ATOM 795 O O . LEU A 1 101 ? 6.722 -8.485 3.482 1.00 89.94 101 LEU A O 1
ATOM 799 N N . ASN A 1 102 ? 5.125 -10.057 3.418 1.00 85.69 102 ASN A N 1
ATOM 800 C CA . ASN A 1 102 ? 5.227 -10.394 4.832 1.00 85.69 102 ASN A CA 1
ATOM 801 C C . ASN A 1 102 ? 6.650 -10.855 5.193 1.00 85.69 102 ASN A C 1
ATOM 803 O O . ASN A 1 102 ? 7.223 -11.704 4.518 1.00 85.69 102 ASN A O 1
ATOM 807 N N . GLY A 1 103 ? 7.217 -10.297 6.264 1.00 82.81 103 GLY A N 1
ATOM 808 C CA . GLY A 1 103 ? 8.600 -10.569 6.677 1.00 82.81 103 GLY A CA 1
ATOM 809 C C . GLY A 1 103 ? 9.678 -9.817 5.885 1.00 82.81 103 GLY A C 1
ATOM 810 O O . GLY A 1 103 ? 10.858 -9.972 6.187 1.00 82.81 103 GLY A O 1
ATOM 811 N N . SER A 1 104 ? 9.301 -8.982 4.910 1.00 88.81 104 SER A N 1
ATOM 812 C CA . SER A 1 104 ? 10.226 -8.075 4.221 1.00 88.81 104 SER A CA 1
ATOM 813 C C . SER A 1 104 ? 10.191 -6.670 4.831 1.00 88.81 104 SER A C 1
ATOM 815 O O . SER A 1 104 ? 9.151 -6.215 5.309 1.00 88.81 104 SER A O 1
ATOM 817 N N . ALA A 1 105 ? 11.294 -5.924 4.715 1.00 88.69 105 ALA A N 1
ATOM 818 C CA . ALA A 1 105 ? 11.334 -4.505 5.089 1.00 88.69 105 ALA A CA 1
ATOM 819 C C . ALA A 1 105 ? 10.351 -3.637 4.271 1.00 88.69 105 ALA A C 1
ATOM 821 O O . ALA A 1 105 ? 9.977 -2.541 4.691 1.00 88.69 105 ALA A O 1
ATOM 822 N N . HIS A 1 106 ? 9.904 -4.123 3.106 1.00 92.69 106 HIS A N 1
ATOM 823 C CA . HIS A 1 106 ? 8.891 -3.447 2.297 1.00 92.69 106 HIS A CA 1
ATOM 824 C C . HIS A 1 106 ? 7.496 -3.506 2.925 1.00 92.69 106 HIS A C 1
ATOM 826 O O . HIS A 1 106 ? 6.667 -2.653 2.616 1.00 92.69 106 HIS A O 1
ATOM 832 N N . PHE A 1 107 ? 7.224 -4.454 3.829 1.00 93.31 107 PHE A N 1
ATOM 833 C CA . PHE A 1 107 ? 5.937 -4.514 4.520 1.00 93.31 107 PHE A CA 1
ATOM 834 C C . PHE A 1 107 ? 5.708 -3.280 5.394 1.00 93.31 107 PHE A C 1
ATOM 836 O O . PHE A 1 107 ? 4.678 -2.618 5.278 1.00 93.31 107 PHE A O 1
ATOM 843 N N . ASP A 1 108 ? 6.704 -2.908 6.197 1.00 92.00 108 ASP A N 1
ATOM 844 C CA . ASP A 1 108 ? 6.616 -1.744 7.079 1.00 92.00 108 ASP A CA 1
ATOM 845 C C . ASP A 1 108 ? 6.566 -0.438 6.275 1.00 92.00 108 ASP A C 1
ATOM 847 O O . ASP A 1 108 ? 5.746 0.446 6.553 1.00 92.00 108 ASP A O 1
ATOM 851 N N . LYS A 1 109 ? 7.382 -0.338 5.211 1.00 93.56 109 LYS A N 1
ATOM 852 C CA . LYS A 1 109 ? 7.345 0.788 4.260 1.00 93.56 109 LYS A CA 1
ATOM 853 C C . LYS A 1 109 ? 5.951 0.925 3.626 1.00 93.56 109 LYS A C 1
ATOM 855 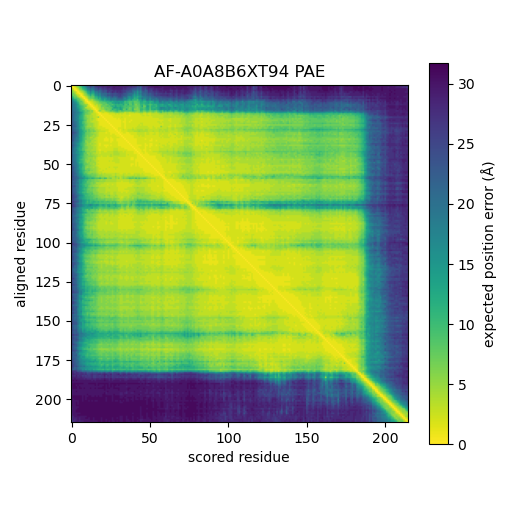O O . LYS A 1 109 ? 5.418 2.037 3.557 1.00 93.56 109 LYS A O 1
ATOM 860 N N . MET A 1 110 ? 5.331 -0.189 3.228 1.00 95.81 110 MET A N 1
ATOM 861 C CA . MET A 1 110 ? 3.971 -0.220 2.689 1.00 95.81 110 MET A CA 1
ATOM 862 C C . MET A 1 110 ? 2.941 0.243 3.722 1.00 95.81 110 MET A C 1
ATOM 864 O O . MET A 1 110 ? 2.113 1.089 3.393 1.00 95.81 110 MET A O 1
ATOM 868 N N . ILE A 1 111 ? 2.984 -0.256 4.963 1.00 95.25 111 ILE A N 1
ATOM 869 C CA . ILE A 1 111 ? 2.060 0.177 6.026 1.00 95.25 111 ILE A CA 1
ATOM 870 C C . ILE A 1 111 ? 2.155 1.693 6.220 1.00 95.25 111 ILE A C 1
ATOM 872 O O . ILE A 1 111 ? 1.137 2.388 6.188 1.00 95.25 111 ILE A O 1
ATOM 876 N N . GLY A 1 112 ? 3.375 2.226 6.342 1.00 95.12 112 GLY A N 1
ATOM 877 C CA . GLY A 1 112 ? 3.599 3.663 6.489 1.00 95.12 112 GLY A CA 1
ATOM 878 C C . GLY A 1 112 ? 3.112 4.481 5.288 1.00 95.12 112 GLY A C 1
ATOM 879 O O . GLY A 1 112 ? 2.609 5.594 5.456 1.00 95.12 112 GLY A O 1
ATOM 880 N N . TYR A 1 113 ? 3.227 3.953 4.067 1.00 96.12 113 TYR A N 1
ATOM 881 C CA . TYR A 1 113 ? 2.642 4.567 2.872 1.00 96.12 113 TYR A CA 1
ATOM 882 C C . TYR A 1 113 ? 1.106 4.560 2.904 1.00 96.12 113 TYR A C 1
ATOM 884 O O . TYR A 1 113 ? 0.484 5.601 2.673 1.00 96.12 113 TYR A O 1
ATOM 892 N N . LEU A 1 114 ? 0.492 3.413 3.208 1.00 96.88 114 LEU A N 1
ATOM 893 C CA . LEU A 1 114 ? -0.962 3.256 3.222 1.00 96.88 114 LEU A CA 1
ATOM 894 C C . LEU A 1 114 ? -1.610 4.127 4.296 1.00 96.88 114 LEU A C 1
ATOM 896 O O . LEU A 1 114 ? -2.644 4.730 4.016 1.00 96.88 114 LEU A O 1
ATOM 900 N N . ILE A 1 115 ? -0.991 4.253 5.475 1.00 96.06 115 ILE A N 1
ATOM 901 C CA . ILE A 1 115 ? -1.446 5.171 6.526 1.00 96.06 115 ILE A CA 1
ATOM 902 C C . ILE A 1 115 ? -1.403 6.602 6.012 1.00 96.06 115 ILE A C 1
ATOM 904 O O . ILE A 1 115 ? -2.455 7.224 5.948 1.00 96.06 115 ILE A O 1
ATOM 908 N N . ARG A 1 116 ? -0.237 7.094 5.561 1.00 95.44 116 ARG A N 1
ATOM 909 C CA . ARG A 1 116 ? -0.073 8.477 5.065 1.00 95.44 116 ARG A CA 1
ATOM 910 C C . ARG A 1 116 ? -0.989 8.825 3.890 1.00 95.44 116 ARG A C 1
ATOM 912 O O . ARG A 1 116 ? -1.337 9.990 3.707 1.00 95.44 116 ARG A O 1
ATOM 919 N N . SER A 1 117 ? -1.368 7.820 3.107 1.00 94.94 117 SER A N 1
ATOM 920 C CA . SER A 1 117 ? -2.270 7.961 1.963 1.00 94.94 117 SER A CA 1
ATOM 921 C C . SER A 1 117 ? -3.741 7.694 2.300 1.00 94.94 117 SER A C 1
ATOM 923 O O . SER A 1 117 ? -4.561 7.709 1.388 1.00 94.94 117 SER A O 1
ATOM 925 N N . GLN A 1 118 ? -4.080 7.413 3.565 1.00 94.00 118 GLN A N 1
ATOM 926 C CA . GLN A 1 118 ? -5.428 7.041 4.028 1.00 94.00 118 GLN A CA 1
ATOM 927 C C . GLN A 1 118 ? -6.045 5.852 3.262 1.00 94.00 118 GLN A C 1
ATOM 929 O O . GLN A 1 118 ? -7.246 5.791 3.020 1.00 94.00 118 GLN A O 1
ATOM 934 N N . LYS A 1 119 ? -5.218 4.876 2.870 1.00 95.56 119 LYS A N 1
ATOM 935 C CA . LYS A 1 119 ? -5.600 3.688 2.080 1.00 95.56 119 LYS A CA 1
ATOM 936 C C . LYS A 1 119 ? -5.567 2.387 2.893 1.00 95.56 119 LYS A C 1
ATOM 938 O O . LYS A 1 119 ? -5.401 1.309 2.324 1.00 95.56 119 LYS A O 1
ATOM 943 N N . ILE A 1 120 ? -5.706 2.470 4.215 1.00 95.94 120 ILE A N 1
ATOM 944 C CA . ILE A 1 120 ? -5.502 1.328 5.125 1.00 95.94 120 ILE A CA 1
ATOM 945 C C . ILE A 1 120 ? -6.657 0.324 5.164 1.00 95.94 120 ILE A C 1
ATOM 947 O O . ILE A 1 120 ? -6.466 -0.782 5.662 1.00 95.94 120 ILE A O 1
ATOM 951 N N . ASN A 1 121 ? -7.834 0.679 4.641 1.00 96.06 121 ASN A N 1
ATOM 952 C CA . ASN A 1 121 ? -9.069 -0.098 4.793 1.00 96.06 121 ASN A CA 1
ATOM 953 C C . ASN A 1 121 ? -8.915 -1.569 4.378 1.00 96.06 121 ASN A C 1
ATOM 955 O O . ASN A 1 121 ? -9.286 -2.457 5.141 1.00 96.06 121 ASN A O 1
ATOM 959 N N . ASN A 1 122 ? -8.305 -1.846 3.223 1.00 96.38 122 ASN A N 1
ATOM 960 C CA . ASN A 1 122 ? -8.127 -3.222 2.746 1.00 96.38 122 ASN A CA 1
ATOM 961 C C . ASN A 1 122 ? -7.194 -4.032 3.657 1.00 96.38 122 ASN A C 1
ATOM 963 O O . ASN A 1 122 ? -7.497 -5.177 3.995 1.00 96.38 122 ASN A O 1
ATOM 967 N N . LEU A 1 123 ? -6.084 -3.433 4.101 1.00 95.56 123 LEU A N 1
ATOM 968 C CA . LEU A 1 123 ? -5.162 -4.071 5.041 1.00 95.56 123 LEU A CA 1
ATOM 969 C C . LEU A 1 123 ? -5.845 -4.340 6.388 1.00 95.56 123 LEU A C 1
ATOM 971 O O . LEU A 1 123 ? -5.696 -5.425 6.954 1.00 95.56 123 LEU A O 1
ATOM 975 N N . LEU A 1 124 ? -6.626 -3.380 6.884 1.00 95.62 124 LEU A N 1
ATOM 976 C CA . LEU A 1 124 ? -7.371 -3.507 8.131 1.00 95.62 124 LEU A CA 1
ATOM 977 C C . LEU A 1 124 ? -8.404 -4.637 8.047 1.00 95.62 124 LEU A C 1
ATOM 979 O O . LEU A 1 124 ? -8.415 -5.523 8.902 1.00 95.62 124 LEU A O 1
ATOM 983 N N . LEU A 1 125 ? -9.213 -4.662 6.984 1.00 95.19 125 LEU A N 1
ATOM 984 C CA . LEU A 1 125 ? -10.170 -5.737 6.717 1.00 95.19 125 LEU A CA 1
ATOM 985 C C . LEU A 1 125 ? -9.473 -7.094 6.627 1.00 95.19 125 LEU A C 1
ATOM 987 O O . LEU A 1 125 ? -9.914 -8.060 7.252 1.00 95.19 125 LEU A O 1
ATOM 991 N N . LYS A 1 126 ? -8.351 -7.186 5.904 1.00 94.00 126 LYS A N 1
ATOM 992 C CA . LYS A 1 126 ? -7.584 -8.433 5.803 1.00 94.00 126 LYS A CA 1
ATOM 993 C C . LYS A 1 126 ? -7.085 -8.909 7.170 1.00 94.00 126 LYS A C 1
ATOM 995 O O . LYS A 1 126 ? -7.158 -10.098 7.462 1.00 94.00 126 LYS A O 1
ATOM 1000 N N . THR A 1 127 ? -6.625 -7.985 8.007 1.00 93.38 127 THR A N 1
ATOM 1001 C CA . THR A 1 127 ? -6.106 -8.275 9.352 1.00 93.38 127 THR A CA 1
ATOM 1002 C C . THR A 1 127 ? -7.212 -8.752 10.300 1.00 93.38 127 THR A C 1
ATOM 1004 O O . THR A 1 127 ? -7.028 -9.713 11.046 1.00 93.38 127 THR A O 1
ATOM 1007 N N . ILE A 1 128 ? -8.393 -8.128 10.241 1.00 94.12 128 ILE A N 1
ATOM 1008 C CA . ILE A 1 128 ? -9.564 -8.537 11.031 1.00 94.12 128 ILE A CA 1
ATOM 1009 C C . ILE A 1 128 ? -10.074 -9.903 10.568 1.00 94.12 128 ILE A C 1
ATOM 1011 O O . ILE A 1 128 ? -10.295 -10.797 11.382 1.00 94.12 128 ILE A O 1
ATOM 1015 N N . THR A 1 129 ? -10.224 -10.086 9.255 1.00 91.75 129 THR A N 1
ATOM 1016 C CA . THR A 1 129 ? -10.753 -11.327 8.669 1.00 91.75 129 THR A CA 1
ATOM 1017 C C . THR A 1 129 ? -9.831 -12.527 8.883 1.00 91.75 129 THR A C 1
ATOM 1019 O O . THR A 1 129 ? -10.310 -13.659 8.892 1.00 91.75 129 THR A O 1
ATOM 1022 N N . SER A 1 130 ? -8.530 -12.302 9.107 1.00 89.75 130 SER A N 1
ATOM 1023 C CA . SER A 1 130 ? -7.578 -13.346 9.500 1.00 89.75 130 SER A CA 1
ATOM 1024 C C . SER A 1 130 ? -7.575 -13.652 11.005 1.00 89.75 130 SER A C 1
ATOM 1026 O O . SER A 1 130 ? -6.736 -14.426 11.453 1.00 89.75 130 SER A O 1
ATOM 1028 N N . GLY A 1 131 ? -8.451 -13.025 11.800 1.00 88.62 131 GLY A N 1
ATOM 1029 C CA . GLY A 1 131 ? -8.536 -13.214 13.253 1.00 88.62 131 GLY A CA 1
ATOM 1030 C C . GLY A 1 131 ? -7.478 -12.459 14.067 1.00 88.62 131 GLY A C 1
ATOM 1031 O O . GLY A 1 131 ? -7.419 -12.608 15.285 1.00 88.62 131 GLY A O 1
ATOM 1032 N N . ASN A 1 132 ? -6.656 -11.613 13.437 1.00 90.62 132 ASN A N 1
ATOM 1033 C CA . ASN A 1 132 ? -5.557 -10.910 14.105 1.00 90.62 132 ASN A CA 1
ATOM 1034 C C . ASN A 1 132 ? -6.011 -9.556 14.669 1.00 90.62 132 ASN A C 1
ATOM 1036 O O . ASN A 1 132 ? -5.474 -8.504 14.322 1.00 90.62 132 ASN A O 1
ATOM 1040 N N . LEU A 1 133 ? -7.003 -9.567 15.564 1.00 91.94 133 LEU A N 1
ATOM 1041 C CA . LEU A 1 133 ? -7.591 -8.335 16.107 1.00 91.94 133 LEU A CA 1
ATOM 1042 C C . LEU A 1 133 ? -6.584 -7.446 16.843 1.00 91.94 133 LEU A C 1
ATOM 1044 O O . LEU A 1 133 ? -6.689 -6.226 16.770 1.00 91.94 133 LEU A O 1
ATOM 1048 N N . LYS A 1 134 ? -5.587 -8.037 17.512 1.00 92.31 134 LYS A N 1
ATOM 1049 C CA . LYS A 1 134 ? -4.512 -7.279 18.166 1.00 92.31 134 LYS A CA 1
ATOM 1050 C C . LYS A 1 134 ? -3.781 -6.378 17.162 1.00 92.31 134 LYS A C 1
ATOM 1052 O O . LYS A 1 134 ? -3.671 -5.179 17.391 1.00 92.31 134 LYS A O 1
ATOM 1057 N N . ASN A 1 135 ? -3.382 -6.935 16.020 1.00 92.75 135 ASN A N 1
ATOM 1058 C CA . ASN A 1 135 ? -2.682 -6.191 14.974 1.00 92.75 135 ASN A CA 1
ATOM 1059 C C . ASN A 1 135 ? -3.599 -5.145 14.321 1.00 92.75 135 ASN A C 1
ATOM 1061 O O . ASN A 1 135 ? -3.140 -4.070 13.950 1.00 92.75 135 ASN A O 1
ATOM 1065 N N . ALA A 1 136 ? -4.903 -5.423 14.205 1.00 95.19 136 ALA A N 1
ATOM 1066 C CA . ALA A 1 136 ? -5.870 -4.438 13.717 1.00 95.19 136 ALA A CA 1
ATOM 1067 C C . ALA A 1 136 ? -5.976 -3.223 14.659 1.00 95.19 136 ALA A C 1
ATOM 1069 O O . ALA A 1 136 ? -6.023 -2.084 14.197 1.00 95.19 136 ALA A O 1
ATOM 1070 N N . VAL A 1 137 ? -5.963 -3.449 15.977 1.00 94.62 137 VAL A N 1
ATOM 1071 C CA . VAL A 1 137 ? -5.948 -2.378 16.988 1.00 94.62 137 VAL A CA 1
ATOM 1072 C C . VAL A 1 137 ? -4.637 -1.590 16.958 1.00 94.62 137 VAL A C 1
ATOM 1074 O O . VAL A 1 137 ? -4.657 -0.360 17.028 1.00 94.62 137 VAL A O 1
ATOM 1077 N N . GLU A 1 138 ? -3.500 -2.270 16.810 1.00 94.81 138 GLU A N 1
ATOM 1078 C CA . GLU A 1 138 ? -2.195 -1.616 16.649 1.00 94.81 138 GLU A CA 1
ATOM 1079 C C . GLU A 1 138 ? -2.167 -0.738 15.390 1.00 94.81 138 GLU A C 1
ATOM 1081 O O . GLU A 1 138 ? -1.738 0.414 15.454 1.00 94.81 138 GLU A O 1
ATOM 1086 N N . LEU A 1 139 ? -2.712 -1.229 14.271 1.00 95.25 139 LEU A N 1
ATOM 1087 C CA . LEU A 1 139 ? -2.803 -0.479 13.018 1.00 95.25 139 LEU A CA 1
ATOM 1088 C C . LEU A 1 139 ? -3.650 0.795 13.163 1.00 95.25 139 LEU A C 1
ATOM 1090 O O . LEU A 1 139 ? -3.272 1.844 12.644 1.00 95.25 139 LEU A O 1
ATOM 1094 N N . ILE A 1 140 ? -4.764 0.731 13.897 1.00 95.88 140 ILE A N 1
ATOM 1095 C CA . ILE A 1 140 ? -5.605 1.906 14.172 1.00 95.88 140 ILE A CA 1
ATOM 1096 C C . ILE A 1 140 ? -4.938 2.883 15.135 1.00 95.88 140 ILE A C 1
ATOM 1098 O O . ILE A 1 140 ? -5.005 4.092 14.922 1.00 95.88 140 ILE A O 1
ATOM 1102 N N . THR A 1 141 ? -4.251 2.386 16.159 1.00 93.94 141 THR A N 1
ATOM 1103 C CA . THR A 1 141 ? -3.470 3.240 17.065 1.00 93.94 141 THR A CA 1
ATOM 1104 C C . THR A 1 141 ? -2.371 3.980 16.297 1.00 93.94 141 THR A C 1
ATOM 1106 O O . THR A 1 141 ? -2.172 5.180 16.490 1.00 93.94 141 THR A O 1
ATOM 1109 N N . LEU A 1 142 ? -1.700 3.294 15.366 1.00 94.75 142 LEU A N 1
ATOM 1110 C CA . LEU A 1 142 ? -0.709 3.908 14.488 1.00 94.75 142 LEU A CA 1
ATOM 1111 C C . LEU A 1 142 ? -1.350 4.922 13.532 1.00 94.75 142 LEU A C 1
ATOM 1113 O O . LEU A 1 142 ? -0.822 6.009 13.344 1.00 94.75 142 LEU A O 1
ATOM 1117 N N . TYR A 1 143 ? -2.518 4.627 12.964 1.00 95.50 143 TYR A N 1
ATOM 1118 C CA . TYR A 1 143 ? -3.261 5.605 12.168 1.00 95.50 143 TYR A CA 1
ATOM 1119 C C . TYR A 1 143 ? -3.599 6.870 12.977 1.00 95.50 143 TYR A C 1
ATOM 1121 O O . TYR A 1 143 ? -3.390 7.987 12.502 1.00 95.50 143 TYR A O 1
ATOM 1129 N N . ALA A 1 144 ? -4.063 6.710 14.217 1.00 94.44 144 ALA A N 1
ATOM 1130 C CA . ALA A 1 144 ? -4.405 7.821 15.099 1.00 94.44 144 ALA A CA 1
ATOM 1131 C C . ALA A 1 144 ? -3.197 8.719 15.422 1.00 94.44 144 ALA A C 1
ATOM 1133 O O . ALA A 1 144 ? -3.356 9.937 15.504 1.00 94.44 144 ALA A O 1
ATOM 1134 N N . SER A 1 145 ? -1.989 8.152 15.540 1.00 93.81 145 SER A N 1
ATOM 1135 C CA . SER A 1 145 ? -0.772 8.943 15.770 1.00 93.81 145 SER A CA 1
ATOM 1136 C C . SER A 1 145 ? -0.365 9.782 14.552 1.00 93.81 145 SER A C 1
ATOM 1138 O O . SER A 1 145 ? 0.128 10.898 14.717 1.00 93.81 145 SER A O 1
ATOM 1140 N N . PHE A 1 146 ? -0.634 9.302 13.332 1.00 94.69 146 PHE A N 1
ATOM 1141 C CA . PHE A 1 146 ? -0.429 10.068 12.095 1.00 94.69 146 PHE A CA 1
ATOM 1142 C C . PHE A 1 146 ? -1.511 11.131 11.863 1.00 94.69 146 PHE A C 1
ATOM 1144 O O . PHE A 1 146 ? -1.238 12.170 11.257 1.00 94.69 146 PHE A O 1
ATOM 1151 N N . TYR A 1 147 ? -2.729 10.898 12.356 1.00 94.50 147 TYR A N 1
ATOM 1152 C CA . TYR A 1 147 ? -3.873 11.795 12.191 1.00 94.50 147 TYR A CA 1
ATOM 1153 C C . TYR A 1 147 ? -4.471 12.197 13.544 1.00 94.50 147 TYR A C 1
ATOM 1155 O O . TYR A 1 147 ? -5.597 11.799 13.860 1.00 94.50 147 TYR A O 1
ATOM 1163 N N . PRO A 1 148 ? -3.787 13.059 14.322 1.00 92.88 148 PRO A N 1
ATOM 1164 C CA . PRO A 1 148 ? -4.203 13.421 15.681 1.00 92.88 148 PRO A CA 1
ATOM 1165 C C . PRO A 1 148 ? -5.550 14.156 15.746 1.00 92.88 148 PRO A C 1
ATOM 1167 O O . PRO A 1 148 ? -6.158 14.251 16.807 1.00 92.88 148 PRO A O 1
ATOM 1170 N N . LYS A 1 149 ? -6.031 14.684 14.614 1.00 92.69 149 LYS A N 1
ATOM 1171 C CA . LYS A 1 149 ? -7.337 15.351 14.498 1.00 92.69 149 LYS A CA 1
ATOM 1172 C C . LYS A 1 149 ? -8.472 14.417 14.070 1.00 92.69 149 LYS A C 1
ATOM 1174 O O . LYS A 1 149 ? -9.610 14.871 14.030 1.00 92.69 149 LYS A O 1
ATOM 1179 N N . SER A 1 150 ? -8.184 13.162 13.721 1.00 92.56 150 SER A N 1
ATOM 1180 C CA . SER A 1 150 ? -9.218 12.188 13.351 1.00 92.56 150 SER A CA 1
ATOM 1181 C C . SER A 1 150 ? -10.143 11.892 14.533 1.00 92.56 150 SER A C 1
ATOM 1183 O O . SER A 1 150 ? -9.725 11.993 15.688 1.00 92.56 150 SER A O 1
ATOM 1185 N N . LEU A 1 151 ? -11.389 11.497 14.252 1.00 91.31 151 LEU A N 1
ATOM 1186 C CA . LEU A 1 151 ? -12.352 11.123 15.291 1.00 91.31 151 LEU A CA 1
ATOM 1187 C C . LEU A 1 151 ? -11.793 10.014 16.191 1.00 91.31 151 LEU A C 1
ATOM 1189 O O . LEU A 1 151 ? -11.881 10.095 17.412 1.00 91.31 151 LEU A O 1
ATOM 1193 N N . VAL A 1 152 ? -11.141 9.019 15.590 1.00 91.38 152 VAL A N 1
ATOM 1194 C CA . VAL A 1 152 ? -10.454 7.936 16.303 1.00 91.38 152 VAL A CA 1
ATOM 1195 C C . VAL A 1 152 ? -9.420 8.472 17.291 1.00 91.38 152 VAL A C 1
ATOM 1197 O O . VAL A 1 152 ? -9.436 8.087 18.457 1.00 91.38 152 VAL A O 1
ATOM 1200 N N . ALA A 1 153 ? -8.532 9.367 16.847 1.00 92.31 153 ALA A N 1
ATOM 1201 C CA . ALA A 1 153 ? -7.493 9.925 17.708 1.00 92.31 153 ALA A CA 1
ATOM 1202 C C . ALA A 1 153 ? -8.085 10.741 18.863 1.00 92.31 153 ALA A C 1
ATOM 1204 O O . ALA A 1 153 ? -7.632 10.615 19.998 1.00 92.31 153 ALA A O 1
ATOM 1205 N N . GLN A 1 154 ? -9.132 11.527 18.596 1.00 92.62 154 GLN A N 1
ATOM 1206 C CA . GLN A 1 154 ? -9.851 12.267 19.634 1.00 92.62 154 GLN A CA 1
ATOM 1207 C C . GLN A 1 154 ? -10.443 11.316 20.677 1.00 92.62 154 GLN A C 1
ATOM 1209 O O . GLN A 1 154 ? -10.227 11.511 21.868 1.00 92.62 154 GLN A O 1
ATOM 1214 N N . LYS A 1 155 ? -11.103 10.238 20.239 1.00 90.44 155 LYS A N 1
ATOM 1215 C CA . LYS A 1 155 ? -11.703 9.248 21.140 1.00 90.44 155 LYS A CA 1
ATOM 1216 C C . LYS A 1 155 ? -10.664 8.525 21.995 1.00 90.44 155 LYS A C 1
ATOM 1218 O O . LYS A 1 155 ? -10.885 8.358 23.189 1.00 90.44 155 LYS A O 1
ATOM 1223 N N . ILE A 1 156 ? -9.518 8.150 21.425 1.00 90.81 156 ILE A N 1
ATOM 1224 C CA . ILE A 1 156 ? -8.408 7.559 22.193 1.00 90.81 156 ILE A CA 1
ATOM 1225 C C . ILE A 1 156 ? -7.890 8.552 23.245 1.00 90.81 156 ILE A C 1
ATOM 1227 O O . ILE A 1 156 ? -7.684 8.176 24.396 1.00 90.81 156 ILE A O 1
ATOM 1231 N N . ASN A 1 157 ? -7.733 9.829 22.884 1.00 89.12 157 ASN A N 1
ATOM 1232 C CA . ASN A 1 157 ? -7.285 10.871 23.814 1.00 89.12 157 ASN A CA 1
ATOM 1233 C C . ASN A 1 157 ? -8.310 11.171 24.923 1.00 89.12 157 ASN A C 1
ATOM 1235 O O . ASN A 1 157 ? -7.921 11.527 26.031 1.00 89.12 157 ASN A O 1
ATOM 1239 N N . GLU A 1 158 ? -9.604 10.995 24.647 1.00 90.69 158 GLU A N 1
ATOM 1240 C CA . GLU A 1 158 ? -10.693 11.044 25.635 1.00 90.69 158 GLU A CA 1
ATOM 1241 C C . GLU A 1 158 ? -10.703 9.821 26.578 1.00 90.69 158 GLU A C 1
ATOM 1243 O O . GLU A 1 158 ? -11.522 9.756 27.493 1.00 90.69 158 GLU A O 1
ATOM 1248 N N . GLY A 1 159 ? -9.791 8.861 26.385 1.00 87.69 159 GLY A N 1
ATOM 1249 C CA . GLY A 1 159 ? -9.651 7.665 27.215 1.00 87.69 159 GLY A CA 1
ATOM 1250 C C . GLY A 1 159 ? -10.419 6.446 26.702 1.00 87.69 159 GLY A C 1
ATOM 1251 O O . GLY A 1 159 ? -10.534 5.461 27.431 1.00 87.69 159 GLY A O 1
ATOM 1252 N N . LEU A 1 160 ? -10.946 6.479 25.471 1.00 89.56 160 LEU A N 1
ATOM 1253 C CA . LEU A 1 160 ? -11.592 5.313 24.874 1.00 89.56 160 LEU A CA 1
ATOM 1254 C C . LEU A 1 160 ? -10.567 4.198 24.641 1.00 89.56 160 LEU A C 1
ATOM 1256 O O . LEU A 1 160 ? -9.503 4.420 24.061 1.00 89.56 160 LEU A O 1
ATOM 1260 N N . ASP A 1 161 ? -10.926 2.978 25.035 1.00 90.56 161 ASP A N 1
ATOM 1261 C CA . ASP A 1 161 ? -10.107 1.799 24.775 1.00 90.56 161 ASP A CA 1
ATOM 1262 C C . ASP A 1 161 ? -9.863 1.609 23.266 1.00 90.56 161 ASP A C 1
ATOM 1264 O O . ASP A 1 161 ? -10.762 1.770 22.434 1.00 90.56 161 ASP A O 1
ATOM 1268 N N . ALA A 1 162 ? -8.641 1.218 22.906 1.00 87.06 162 ALA A N 1
ATOM 1269 C CA . ALA A 1 162 ? -8.193 1.133 21.519 1.00 87.06 162 ALA A CA 1
ATOM 1270 C C . ALA A 1 162 ? -9.021 0.130 20.689 1.00 87.06 162 ALA A C 1
ATOM 1272 O O . ALA A 1 162 ? -9.199 0.309 19.482 1.00 87.06 162 ALA A O 1
ATOM 1273 N N . LYS A 1 163 ? -9.598 -0.898 21.330 1.00 88.94 163 LYS A N 1
ATOM 1274 C CA . LYS A 1 163 ? -10.533 -1.827 20.674 1.00 88.94 163 LYS A CA 1
ATOM 1275 C C . LYS A 1 163 ? -11.848 -1.156 20.288 1.00 88.94 163 LYS A C 1
ATOM 1277 O O . LYS A 1 163 ? -12.377 -1.420 19.212 1.00 88.94 163 LYS A O 1
ATOM 1282 N N . HIS A 1 164 ? -12.368 -0.281 21.141 1.00 88.94 164 HIS A N 1
ATOM 1283 C CA . HIS A 1 164 ? -13.572 0.489 20.846 1.00 88.94 164 HIS A CA 1
ATOM 1284 C C . HIS A 1 164 ? -13.278 1.583 19.812 1.00 88.94 164 HIS A C 1
ATOM 1286 O O . HIS A 1 164 ? -14.092 1.818 18.924 1.00 88.94 164 HIS A O 1
ATOM 1292 N N . ALA A 1 165 ? -12.083 2.180 19.841 1.00 90.81 165 ALA A N 1
ATOM 1293 C CA . ALA A 1 165 ? -11.636 3.116 18.810 1.00 90.81 165 ALA A CA 1
ATOM 1294 C C . ALA A 1 165 ? -11.555 2.468 17.411 1.00 90.81 165 ALA A C 1
ATOM 1296 O O . ALA A 1 165 ? -11.917 3.100 16.418 1.00 90.81 165 ALA A O 1
ATOM 1297 N N . LEU A 1 166 ? -11.159 1.190 17.324 1.00 93.31 166 LEU A N 1
ATOM 1298 C CA . LEU A 1 166 ? -11.246 0.403 16.087 1.00 93.31 166 LEU A CA 1
ATOM 1299 C C . LEU A 1 166 ? -12.693 0.304 15.576 1.00 93.31 166 LEU A C 1
ATOM 1301 O O . LEU A 1 166 ? -12.925 0.492 14.384 1.00 93.31 166 LEU A O 1
ATOM 1305 N N . LEU A 1 167 ? -13.672 0.051 16.450 1.00 91.56 167 LEU A N 1
ATOM 1306 C CA . LEU A 1 167 ? -15.085 -0.004 16.050 1.00 91.56 167 LEU A CA 1
ATOM 1307 C C . LEU A 1 167 ? -15.589 1.352 15.541 1.00 91.56 167 LEU A C 1
ATOM 1309 O O . LEU A 1 167 ? -16.272 1.393 14.520 1.00 91.56 167 LEU A O 1
ATOM 1313 N N . VAL A 1 168 ? -15.192 2.451 16.193 1.00 91.94 168 VAL A N 1
ATOM 1314 C CA . VAL A 1 168 ? -15.502 3.819 15.740 1.00 91.94 168 VAL A CA 1
ATOM 1315 C C . VAL A 1 168 ? -14.956 4.059 14.332 1.00 91.94 168 VAL A C 1
ATOM 1317 O O . VAL A 1 168 ? -15.694 4.529 13.469 1.00 91.94 168 VAL A O 1
ATOM 1320 N N . TYR A 1 169 ? -13.702 3.676 14.066 1.00 94.38 169 TYR A N 1
ATOM 1321 C CA . TYR A 1 169 ? -13.121 3.792 12.725 1.00 94.38 169 TYR A CA 1
ATOM 1322 C C . TYR A 1 169 ? -13.905 2.984 11.688 1.00 94.38 169 TYR A C 1
ATOM 1324 O O . TYR A 1 169 ? -14.239 3.484 10.616 1.00 94.38 169 TYR A O 1
ATOM 1332 N N . LEU A 1 170 ? -14.224 1.727 12.002 1.00 94.25 170 LEU A N 1
ATOM 1333 C CA . LEU A 1 170 ? -14.962 0.851 11.093 1.00 94.25 170 LEU A CA 1
ATOM 1334 C C . LEU A 1 170 ? -16.368 1.381 10.808 1.00 94.25 170 LEU A C 1
ATOM 1336 O O . LEU A 1 170 ? -16.855 1.229 9.691 1.00 94.25 170 LEU A O 1
ATOM 1340 N N . GLN A 1 171 ? -17.013 2.012 11.786 1.00 92.31 171 GLN A N 1
ATOM 1341 C CA . GLN A 1 171 ? -18.303 2.663 11.596 1.00 92.31 171 GLN A CA 1
ATOM 1342 C C . GLN A 1 171 ? -18.184 3.902 10.700 1.00 92.31 171 GLN A C 1
ATOM 1344 O O . GLN A 1 171 ? -18.954 4.027 9.750 1.00 92.31 171 GLN A O 1
ATOM 1349 N N . GLU A 1 172 ? -17.202 4.773 10.950 1.00 92.31 172 GLU A N 1
ATOM 1350 C CA . GLU A 1 172 ? -16.935 5.973 10.142 1.00 92.31 172 GLU A CA 1
ATOM 1351 C C . GLU A 1 172 ? -16.651 5.621 8.672 1.00 92.31 172 GLU A C 1
ATOM 1353 O O . GLU A 1 172 ? -17.137 6.288 7.762 1.00 92.31 172 GLU A O 1
ATOM 1358 N N . GLN A 1 173 ? -15.909 4.536 8.435 1.00 92.38 173 GLN A N 1
ATOM 1359 C CA . GLN A 1 173 ? -15.552 4.064 7.095 1.00 92.38 173 GLN A CA 1
ATOM 1360 C C . GLN A 1 173 ? -16.615 3.155 6.449 1.00 92.38 173 GLN A C 1
ATOM 1362 O O . GLN A 1 173 ? -16.411 2.680 5.333 1.00 92.38 173 GLN A O 1
ATOM 1367 N N . GLY A 1 174 ? -17.733 2.870 7.130 1.00 92.12 174 GLY A N 1
ATOM 1368 C CA . GLY A 1 174 ? -18.792 1.989 6.618 1.00 92.12 174 GLY A CA 1
ATOM 1369 C C . GLY A 1 174 ? -18.421 0.498 6.541 1.00 92.12 174 GLY A C 1
ATOM 1370 O O . GLY A 1 174 ? -19.104 -0.272 5.874 1.00 92.12 174 GLY A O 1
ATOM 1371 N N . LEU A 1 175 ? -17.365 0.068 7.237 1.00 91.94 175 LEU A N 1
ATOM 1372 C CA . LEU A 1 175 ? -16.798 -1.291 7.210 1.00 91.94 175 LEU A CA 1
ATOM 1373 C C . LEU A 1 175 ? -17.318 -2.206 8.334 1.00 91.94 175 LEU A C 1
ATOM 1375 O O . LEU A 1 175 ? -16.938 -3.378 8.436 1.00 91.94 175 LEU A O 1
ATOM 1379 N N . LEU A 1 176 ? -18.176 -1.687 9.215 1.00 88.25 176 LEU A N 1
ATOM 1380 C CA . LEU A 1 176 ? -18.649 -2.419 10.393 1.00 88.25 176 LEU A CA 1
ATOM 1381 C C . LEU A 1 176 ? -19.460 -3.673 10.017 1.00 88.25 176 LEU A C 1
ATOM 1383 O O . LEU A 1 176 ? -19.328 -4.715 10.659 1.00 88.25 176 LEU A O 1
ATOM 1387 N N . ALA A 1 177 ? -20.259 -3.606 8.947 1.00 86.94 177 ALA A N 1
ATOM 1388 C CA . ALA A 1 177 ? -21.090 -4.726 8.502 1.00 86.94 177 ALA A CA 1
ATOM 1389 C C . ALA A 1 177 ? -20.251 -5.942 8.067 1.00 86.94 177 ALA A C 1
ATOM 1391 O O . ALA A 1 177 ? -20.595 -7.081 8.381 1.00 86.94 177 ALA A O 1
ATOM 1392 N N . GLU A 1 178 ? -19.120 -5.700 7.402 1.00 87.75 178 GLU A N 1
ATOM 1393 C CA . GLU A 1 178 ? -18.213 -6.747 6.916 1.00 87.75 178 GLU A CA 1
ATOM 1394 C C . GLU A 1 178 ? -17.408 -7.399 8.049 1.00 87.75 178 GLU A C 1
ATOM 1396 O O . GLU A 1 178 ? -17.015 -8.567 7.965 1.00 87.75 178 GLU A O 1
ATOM 1401 N N . THR A 1 179 ? -17.186 -6.655 9.134 1.00 87.81 179 THR A N 1
ATOM 1402 C CA . THR A 1 179 ? -16.279 -7.039 10.222 1.00 87.81 179 THR A CA 1
ATOM 1403 C C . THR A 1 179 ? -16.989 -7.580 11.465 1.00 87.81 179 THR A C 1
ATOM 1405 O O . THR A 1 179 ? -16.375 -8.317 12.236 1.00 87.81 179 THR A O 1
ATOM 1408 N N . LYS A 1 180 ? -18.297 -7.325 11.632 1.00 84.56 180 LYS A N 1
ATOM 1409 C CA . LYS A 1 180 ? -19.097 -7.697 12.819 1.00 84.56 180 LYS A CA 1
ATOM 1410 C C . LYS A 1 180 ? -18.938 -9.158 13.269 1.00 84.56 180 LYS A C 1
ATOM 1412 O O . LYS A 1 180 ? -18.823 -9.433 14.461 1.00 84.56 180 LYS A O 1
ATOM 1417 N N . LYS A 1 181 ? -18.888 -10.102 12.324 1.00 86.12 181 LYS A N 1
ATOM 1418 C CA . LYS A 1 181 ? -18.768 -11.548 12.605 1.00 86.12 181 LYS A CA 1
ATOM 1419 C C . LYS A 1 181 ? -17.418 -11.978 13.198 1.00 86.12 181 LYS A C 1
ATOM 1421 O O . LYS A 1 181 ? -17.309 -13.091 13.693 1.00 86.12 181 LYS A O 1
ATOM 1426 N N . TYR A 1 182 ? -16.394 -11.127 13.135 1.00 84.06 182 TYR A N 1
ATOM 1427 C CA . TYR A 1 182 ? -15.052 -11.429 13.648 1.00 84.06 182 TYR A CA 1
ATOM 1428 C C . TYR A 1 182 ? -14.832 -10.926 15.079 1.00 84.06 182 TYR A C 1
ATOM 1430 O O . TYR A 1 182 ? -13.815 -11.234 15.695 1.00 84.06 182 TYR A O 1
ATOM 1438 N N . PHE A 1 183 ? -15.788 -10.172 15.623 1.00 78.38 183 PHE A N 1
ATOM 1439 C CA . PHE A 1 183 ? -15.702 -9.589 16.960 1.00 78.38 183 PHE A CA 1
ATOM 1440 C C . PHE A 1 183 ? -16.435 -10.407 18.036 1.00 78.38 183 PHE A C 1
ATOM 1442 O O . PHE A 1 183 ? -16.135 -10.271 19.221 1.00 78.38 183 PHE A O 1
ATOM 1449 N N . THR A 1 184 ? -17.321 -11.321 17.632 1.00 65.81 184 THR A N 1
ATOM 1450 C CA . THR A 1 184 ? -18.274 -12.051 18.492 1.00 65.81 184 THR A CA 1
ATOM 1451 C C . THR A 1 184 ? -17.632 -13.037 19.480 1.00 65.81 184 THR A C 1
ATOM 1453 O O . THR A 1 184 ? -18.295 -13.494 20.403 1.00 65.81 184 THR A O 1
ATOM 1456 N N . SER A 1 185 ? -16.344 -13.358 19.323 1.00 57.03 185 SER A N 1
ATOM 1457 C CA . SER A 1 185 ? -15.581 -14.252 20.212 1.00 57.03 185 SER A CA 1
ATOM 1458 C C . SER A 1 185 ? -14.533 -13.541 21.081 1.00 57.03 185 SER A C 1
ATOM 1460 O O . SER A 1 185 ? -14.006 -14.145 22.014 1.00 57.03 185 SER A O 1
ATOM 1462 N N . HIS A 1 186 ? -14.212 -12.273 20.797 1.00 52.34 186 HIS A N 1
ATOM 1463 C CA . HIS A 1 186 ? -13.101 -11.545 21.434 1.00 52.34 186 HIS A CA 1
ATOM 1464 C C . HIS A 1 186 ? -13.534 -10.323 22.248 1.00 52.34 186 HIS A C 1
ATOM 1466 O O . HIS A 1 186 ? -12.751 -9.816 23.057 1.00 52.34 186 HIS A O 1
ATOM 1472 N N . PHE A 1 187 ? -14.774 -9.878 22.065 1.00 53.97 187 PHE A N 1
ATOM 1473 C CA . PHE A 1 187 ? -15.437 -8.910 22.922 1.00 53.97 187 PHE A CA 1
ATOM 1474 C C . PHE A 1 187 ? -16.363 -9.699 23.850 1.00 53.97 187 PHE A C 1
ATOM 1476 O O . PHE A 1 187 ? -17.509 -9.977 23.515 1.00 53.97 187 PHE A O 1
ATOM 1483 N N . LYS A 1 188 ? -15.841 -10.148 25.000 1.00 43.06 188 LYS A N 1
ATOM 1484 C CA . LYS A 1 188 ? -16.726 -10.570 26.094 1.00 43.06 188 LYS A CA 1
ATOM 1485 C C . LYS A 1 188 ? -17.577 -9.351 26.483 1.00 43.06 188 LYS A C 1
ATOM 1487 O O . LYS A 1 188 ? -17.002 -8.269 26.618 1.00 43.06 188 LYS A O 1
ATOM 1492 N N . PRO A 1 189 ? -18.897 -9.503 26.651 1.00 39.62 189 PRO A N 1
ATOM 1493 C CA . PRO A 1 189 ? -19.760 -8.403 27.031 1.00 39.62 189 PRO A CA 1
ATOM 1494 C C . PRO A 1 189 ? -19.586 -8.162 28.531 1.00 39.62 189 PRO A C 1
ATOM 1496 O O . PRO A 1 189 ? -20.294 -8.752 29.333 1.00 39.62 189 PRO A O 1
ATOM 1499 N N . ASP A 1 190 ? -18.621 -7.327 28.910 1.00 39.50 190 ASP A N 1
ATOM 1500 C CA . ASP A 1 190 ? -18.631 -6.682 30.234 1.00 39.50 190 ASP A CA 1
ATOM 1501 C C . ASP A 1 190 ? -19.134 -5.230 30.153 1.00 39.50 190 ASP A C 1
ATOM 1503 O O . ASP A 1 190 ? -19.123 -4.511 31.146 1.00 39.50 190 ASP A O 1
ATOM 1507 N N . CYS A 1 191 ? -19.647 -4.805 28.995 1.00 38.44 191 CYS A N 1
ATOM 1508 C CA . CYS A 1 191 ? -20.349 -3.537 28.843 1.00 38.44 191 CYS A CA 1
ATOM 1509 C C . CYS A 1 191 ? -21.587 -3.741 27.967 1.00 38.44 191 CYS A C 1
ATOM 1511 O O . CYS A 1 191 ? -21.478 -4.229 26.842 1.00 38.44 191 CYS A O 1
ATOM 1513 N N . ASP A 1 192 ? -22.745 -3.364 28.504 1.00 36.28 192 ASP A N 1
ATOM 1514 C CA . A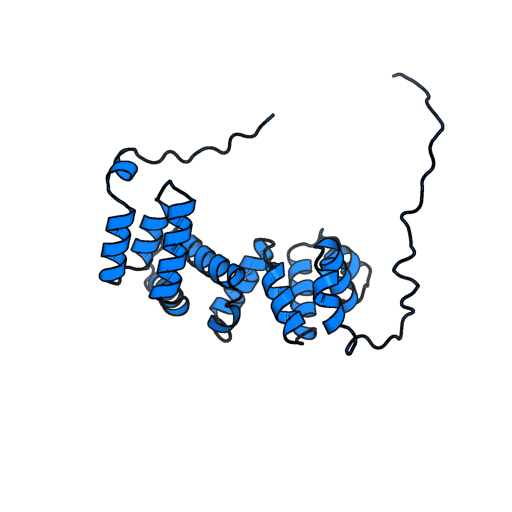SP A 1 192 ? -24.058 -3.364 27.862 1.00 36.28 192 ASP A CA 1
ATOM 1515 C C . ASP A 1 192 ? -24.016 -2.887 26.399 1.00 36.28 192 ASP A C 1
ATOM 1517 O O . ASP A 1 192 ? -23.828 -1.698 26.113 1.00 36.28 192 ASP A O 1
ATOM 1521 N N . GLU A 1 193 ? -24.284 -3.813 25.471 1.00 42.91 193 GLU A N 1
ATOM 1522 C CA . GLU A 1 193 ? -24.457 -3.561 24.029 1.00 42.91 193 GLU A CA 1
ATOM 1523 C C . GLU A 1 193 ? -25.643 -2.624 23.705 1.00 42.91 193 GLU A C 1
ATOM 1525 O O . GLU A 1 193 ? -25.847 -2.251 22.551 1.00 42.91 193 GLU A O 1
ATOM 1530 N N . THR A 1 194 ? -26.408 -2.180 24.703 1.00 41.31 194 THR A N 1
ATOM 1531 C CA . THR A 1 194 ? -27.525 -1.235 24.560 1.00 41.31 194 THR A CA 1
ATOM 1532 C C . THR A 1 194 ? -27.148 0.232 24.788 1.00 41.31 194 THR A C 1
ATOM 1534 O O . THR A 1 194 ? -27.935 1.111 24.455 1.00 41.31 194 THR A O 1
ATOM 1537 N N . SER A 1 195 ? -25.945 0.548 25.281 1.00 39.91 195 SER A N 1
ATOM 1538 C CA . SER A 1 195 ? -25.596 1.935 25.653 1.00 39.91 195 SER A CA 1
ATOM 1539 C C . SER A 1 195 ? -24.907 2.770 24.561 1.00 39.91 195 SER A C 1
ATOM 1541 O O . SER A 1 195 ? -24.868 3.994 24.667 1.00 39.91 195 SER A O 1
ATOM 1543 N N . LEU A 1 196 ? -24.402 2.154 23.484 1.00 45.47 196 LEU A N 1
ATOM 1544 C CA . LEU A 1 196 ? -23.652 2.866 22.431 1.00 45.47 196 LEU A CA 1
ATOM 1545 C C . LEU A 1 196 ? -24.424 3.076 21.118 1.00 45.47 196 LEU A C 1
ATOM 1547 O O . LEU A 1 196 ? -23.925 3.771 20.236 1.00 45.47 196 LEU A O 1
ATOM 1551 N N . ILE A 1 197 ? -25.633 2.519 20.979 1.00 42.38 197 ILE A N 1
ATOM 1552 C CA . ILE A 1 197 ? -26.432 2.621 19.741 1.00 42.38 197 ILE A CA 1
ATOM 1553 C C . ILE A 1 197 ? -27.647 3.563 19.893 1.00 42.38 197 ILE A C 1
ATOM 1555 O O . ILE A 1 197 ? -28.132 4.081 18.892 1.00 42.38 197 ILE A O 1
ATOM 1559 N N . GLU A 1 198 ? -28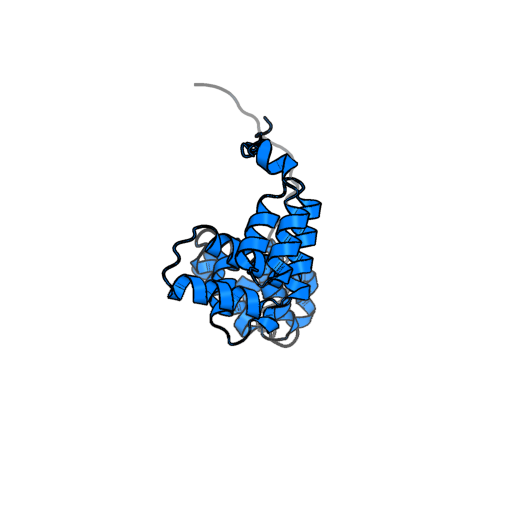.094 3.893 21.112 1.00 34.34 198 GLU A N 1
ATOM 1560 C CA . GLU A 1 198 ? -29.277 4.760 21.328 1.00 34.34 198 GLU A CA 1
ATOM 1561 C C . GLU A 1 198 ? -28.959 6.220 21.721 1.00 34.34 198 GLU A C 1
ATOM 1563 O O . GLU A 1 198 ? -29.855 7.049 21.887 1.00 34.34 198 GLU A O 1
ATOM 1568 N N . GLY A 1 199 ? -27.680 6.592 21.794 1.00 34.34 199 GLY A N 1
ATOM 1569 C CA . GLY A 1 199 ? -27.247 7.952 22.110 1.00 34.34 199 GLY A CA 1
ATOM 1570 C C . GLY A 1 199 ? -27.173 8.878 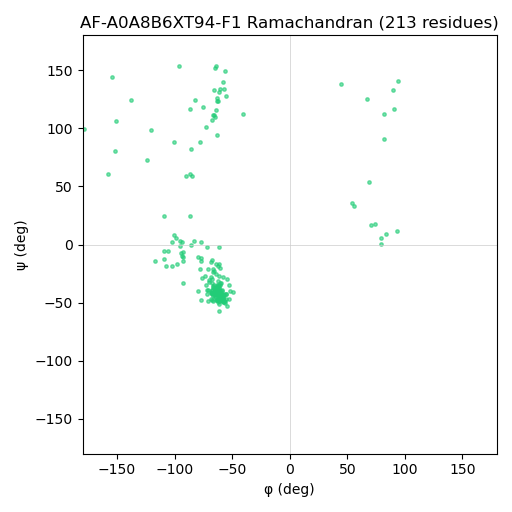20.893 1.00 34.34 199 GLY A C 1
ATOM 1571 O O . GLY A 1 199 ? -26.082 9.158 20.413 1.00 34.34 199 GLY A O 1
ATOM 1572 N N . SER A 1 200 ? -28.319 9.436 20.490 1.00 40.34 200 SER A N 1
ATOM 1573 C CA . SER A 1 200 ? -28.445 10.675 19.697 1.00 40.34 200 SER A CA 1
ATOM 1574 C C . SER A 1 200 ? -28.274 10.574 18.174 1.00 40.34 200 SER A C 1
ATOM 1576 O O . SER A 1 200 ? -27.193 10.795 17.653 1.00 40.34 200 SER A O 1
ATOM 1578 N N . PHE A 1 201 ? -29.385 10.353 17.461 1.00 33.78 201 PHE A N 1
ATOM 1579 C CA . PHE A 1 201 ? -29.825 11.187 16.323 1.00 33.78 201 PHE A CA 1
ATOM 1580 C C . PHE A 1 201 ? -31.338 11.004 16.121 1.00 33.78 201 PHE A C 1
ATOM 1582 O O . PHE A 1 201 ? -31.812 10.563 15.080 1.00 33.78 201 PHE A O 1
ATOM 1589 N N . ASN A 1 202 ? -32.111 11.351 17.150 1.00 32.34 202 ASN A N 1
ATOM 1590 C CA . ASN A 1 202 ? -33.523 11.670 16.989 1.00 32.34 202 ASN A CA 1
ATOM 1591 C C . ASN A 1 202 ? -33.715 13.104 17.475 1.00 32.34 202 ASN A C 1
ATOM 1593 O O . ASN A 1 202 ? -33.776 13.359 18.671 1.00 32.34 202 ASN A O 1
ATOM 1597 N N . ASN A 1 203 ? -33.752 14.045 16.536 1.00 29.80 203 ASN A N 1
ATOM 1598 C CA . ASN A 1 203 ? -34.415 15.326 16.739 1.00 29.80 203 ASN A CA 1
ATOM 1599 C C . ASN A 1 203 ? -34.884 15.851 15.383 1.00 29.80 203 ASN A C 1
ATOM 1601 O O . ASN A 1 203 ? -34.276 16.716 14.757 1.00 29.80 203 ASN A O 1
ATOM 1605 N N . ASN A 1 204 ? -36.023 15.313 14.953 1.00 30.36 204 ASN A N 1
ATOM 1606 C CA . ASN A 1 204 ? -37.000 16.143 14.276 1.00 30.36 204 ASN A CA 1
AT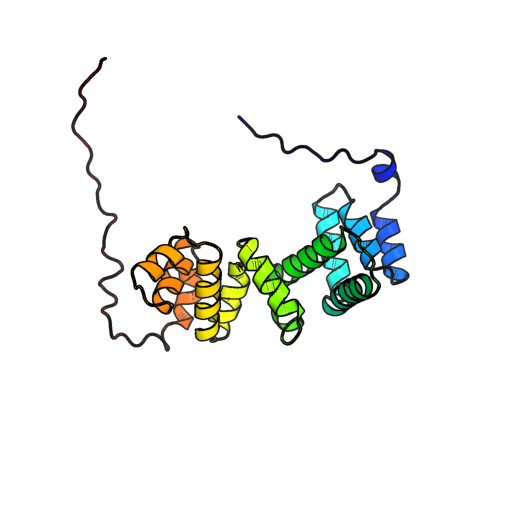OM 1607 C C . ASN A 1 204 ? -37.513 17.149 15.307 1.00 30.36 204 ASN A C 1
ATOM 1609 O O . ASN A 1 204 ? -38.209 16.754 16.236 1.00 30.36 204 ASN A O 1
ATOM 1613 N N . ASN A 1 205 ? -37.186 18.426 15.139 1.00 29.27 205 ASN A N 1
ATOM 1614 C CA . ASN A 1 205 ? -38.106 19.498 15.495 1.00 29.27 205 ASN A CA 1
ATOM 1615 C C . ASN A 1 205 ? -37.851 20.712 14.606 1.00 29.27 205 ASN A C 1
ATOM 1617 O O . ASN A 1 205 ? -36.867 21.437 14.717 1.00 29.27 205 ASN A O 1
ATOM 1621 N N . SER A 1 206 ? -38.796 20.884 13.693 1.00 28.39 206 SER A N 1
ATOM 1622 C CA . SER A 1 206 ? -39.160 22.132 13.056 1.00 28.39 206 SER A CA 1
ATOM 1623 C C . SER A 1 206 ? -39.539 23.212 14.078 1.00 28.39 206 SER A C 1
ATOM 1625 O O . SER A 1 206 ? -40.205 22.916 15.066 1.00 28.39 206 SER A O 1
ATOM 1627 N N . HIS A 1 207 ? -39.258 24.455 13.680 1.00 25.56 207 HIS A N 1
ATOM 1628 C CA . HIS A 1 207 ? -39.866 25.727 14.090 1.00 25.56 207 HIS A CA 1
ATOM 1629 C C . HIS A 1 207 ? -39.315 26.519 15.292 1.00 25.56 207 HIS A C 1
ATOM 1631 O O . HIS A 1 207 ? -39.216 26.016 16.404 1.00 25.56 207 HIS A O 1
ATOM 1637 N N . LEU A 1 208 ? -39.164 27.831 14.997 1.00 24.98 208 LEU A N 1
ATOM 1638 C CA . LEU A 1 208 ? -39.079 29.037 15.853 1.00 24.98 208 LEU A CA 1
ATOM 1639 C C . LEU A 1 208 ? -37.640 29.416 16.279 1.00 24.98 208 LEU A C 1
ATOM 1641 O O . LEU A 1 208 ? -36.979 28.638 16.942 1.00 24.98 208 LEU A O 1
ATOM 1645 N N . PHE A 1 209 ? -37.042 30.566 15.930 1.00 26.58 209 PHE A N 1
ATOM 1646 C CA . PHE A 1 209 ? -37.547 31.904 15.589 1.00 26.58 209 PHE A CA 1
ATOM 1647 C C . PHE A 1 209 ? -36.562 32.668 14.671 1.00 26.58 209 PHE A C 1
ATOM 1649 O O . PHE A 1 209 ? -35.350 32.599 14.852 1.00 26.58 209 PHE A O 1
ATOM 1656 N N . ASN A 1 210 ? -37.116 33.458 13.744 1.00 27.64 210 ASN A N 1
ATOM 1657 C CA . ASN A 1 210 ? -36.489 34.658 13.173 1.00 27.64 210 ASN A CA 1
ATOM 1658 C C . ASN A 1 210 ? -36.314 35.738 14.253 1.00 27.64 210 ASN A C 1
ATOM 1660 O O . ASN A 1 210 ? -37.164 35.806 15.135 1.00 27.64 210 ASN A O 1
ATOM 1664 N N . LEU A 1 211 ? -35.305 36.607 14.099 1.00 28.28 211 LEU A N 1
ATOM 1665 C CA . LEU A 1 211 ? -35.292 38.066 14.367 1.00 28.28 211 LEU A CA 1
ATOM 1666 C C . LEU A 1 211 ? -33.876 38.584 13.994 1.00 28.28 211 LEU A C 1
ATOM 1668 O O . LEU A 1 211 ? -32.892 38.179 14.600 1.00 28.28 211 LEU A O 1
ATOM 1672 N N . THR A 1 212 ? -33.708 39.174 12.803 1.00 31.05 212 THR A N 1
ATOM 1673 C CA . THR A 1 212 ? -33.590 40.629 12.510 1.00 31.05 212 THR A CA 1
ATOM 1674 C C . THR A 1 212 ? -32.201 41.252 12.712 1.00 31.05 212 THR A C 1
ATOM 1676 O O . THR A 1 212 ? -31.734 41.395 13.832 1.00 31.05 212 THR A O 1
ATOM 1679 N N . GLU A 1 213 ? -31.618 41.649 11.573 1.00 29.94 213 GLU A N 1
ATOM 1680 C CA . GLU A 1 213 ? -31.037 42.963 11.224 1.00 29.94 213 GLU A CA 1
ATOM 1681 C C . GLU A 1 213 ? -30.119 43.758 12.176 1.00 29.94 213 GLU A C 1
ATOM 1683 O O . GLU A 1 213 ? -30.457 44.065 13.312 1.00 29.94 213 GLU A O 1
ATOM 1688 N N . THR A 1 214 ? -29.077 44.322 11.534 1.00 31.48 214 THR A N 1
ATOM 1689 C CA . THR A 1 214 ? -28.309 45.548 11.863 1.00 31.48 214 THR A CA 1
ATOM 1690 C C . THR A 1 214 ? -27.457 45.496 13.140 1.00 31.48 214 THR A C 1
ATOM 1692 O O . THR A 1 214 ? -27.944 45.221 14.225 1.00 31.48 214 THR A O 1
ATOM 1695 N N . ARG A 1 215 ? -26.151 45.771 13.086 1.00 33.91 215 ARG A N 1
ATOM 1696 C CA . ARG A 1 215 ? -25.509 46.988 12.568 1.00 33.91 215 ARG A CA 1
ATOM 1697 C C . ARG A 1 215 ? -24.011 46.760 12.364 1.00 33.91 215 ARG A C 1
ATOM 1699 O O . ARG A 1 215 ? -23.449 45.959 13.142 1.00 33.91 215 ARG A O 1
#

Foldseek 3Di:
DDDDDDDPPQDVVLQVPPLVVVLVVCLVVVVNLVSLVSLVSHSPPVSSLVSLLVSCVVQHLVSLVVVLVVCVVVVNPDPCSVVNLLSSLVSCLVVVVLVSCPPHPSSVVSLVSCLVVVNCVSVLLVCLVVLNLVVSLVSLVVSCVVPCPDPLNVCVVVVHDSSVSSCVVCVVVVNCVVRVVSCVPPDDPPDDPPPPPPPDDDDPDDDDDDDDDDD